Protein AF-A0A7S3V7R3-F1 (afdb_monomer_lite)

Structure (mmCIF, N/CA/C/O backbone):
data_AF-A0A7S3V7R3-F1
#
_entry.id   AF-A0A7S3V7R3-F1
#
loop_
_atom_site.group_PDB
_atom_site.id
_atom_site.type_symbol
_atom_site.label_atom_id
_atom_site.label_alt_id
_atom_site.label_comp_id
_atom_site.label_asym_id
_atom_site.label_entity_id
_atom_site.label_seq_id
_atom_site.pdbx_PDB_ins_code
_atom_site.Cartn_x
_atom_site.Cartn_y
_atom_site.Cartn_z
_atom_site.occupancy
_atom_site.B_iso_or_equiv
_atom_site.auth_seq_id
_atom_site.auth_comp_id
_atom_site.auth_asym_id
_atom_site.auth_atom_id
_atom_site.pdbx_PDB_model_num
ATOM 1 N N . MET A 1 1 ? 4.106 -0.335 36.330 1.00 42.09 1 MET A N 1
ATOM 2 C CA . MET A 1 1 ? 3.464 -0.976 35.155 1.00 42.09 1 MET A CA 1
ATOM 3 C C . MET A 1 1 ? 3.949 -0.457 33.788 1.00 42.09 1 MET A C 1
ATOM 5 O O . MET A 1 1 ? 3.744 -1.159 32.813 1.00 42.09 1 MET A O 1
ATOM 9 N N . GLY A 1 2 ? 4.659 0.681 33.674 1.00 44.41 2 GLY A N 1
ATOM 10 C CA . GLY A 1 2 ? 5.130 1.220 32.375 1.00 44.41 2 GLY A CA 1
ATOM 11 C C . GLY A 1 2 ? 6.379 0.574 31.738 1.00 44.41 2 GLY A C 1
ATOM 12 O O . GLY A 1 2 ? 6.774 0.970 30.649 1.00 44.41 2 GLY A O 1
ATOM 13 N N . SER A 1 3 ? 7.018 -0.404 32.394 1.00 43.44 3 SER A N 1
ATOM 14 C CA . SER A 1 3 ? 8.227 -1.083 31.882 1.00 43.44 3 SER A CA 1
ATOM 15 C C . SER A 1 3 ? 7.894 -2.245 30.934 1.00 43.44 3 SER A C 1
ATOM 17 O O . SER A 1 3 ? 8.571 -2.440 29.931 1.00 43.44 3 SER A O 1
ATOM 19 N N . LEU A 1 4 ? 6.812 -2.982 31.206 1.00 34.03 4 LEU A N 1
ATOM 20 C CA . LEU A 1 4 ? 6.418 -4.168 30.437 1.00 34.03 4 LEU A CA 1
ATOM 21 C C . LEU A 1 4 ? 5.767 -3.820 29.096 1.00 34.03 4 LEU A C 1
ATOM 23 O O . LEU A 1 4 ? 6.130 -4.414 28.090 1.00 34.03 4 LEU A O 1
ATOM 27 N N . SER A 1 5 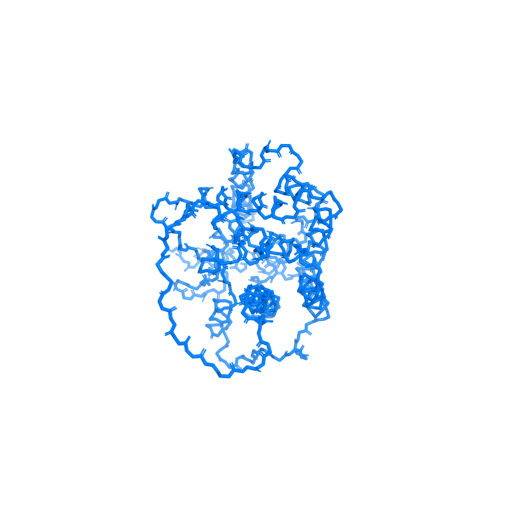? 4.879 -2.824 29.053 1.00 39.72 5 SER A N 1
ATOM 28 C CA . SER A 1 5 ? 4.272 -2.349 27.800 1.00 39.72 5 SER A CA 1
ATOM 29 C C . SER A 1 5 ? 5.299 -1.696 26.872 1.00 39.72 5 SER A C 1
ATOM 31 O O . SER A 1 5 ? 5.290 -1.946 25.670 1.00 39.72 5 SER A O 1
ATOM 33 N N . LYS A 1 6 ? 6.240 -0.925 27.437 1.00 41.88 6 LYS A N 1
ATOM 34 C CA . LYS A 1 6 ? 7.370 -0.348 26.697 1.00 41.88 6 LYS A CA 1
ATOM 35 C C . LYS A 1 6 ? 8.298 -1.437 26.153 1.00 41.88 6 LYS A C 1
ATOM 37 O O . LYS A 1 6 ? 8.698 -1.354 25.000 1.00 41.88 6 LYS A O 1
ATOM 42 N N . ARG A 1 7 ? 8.583 -2.478 26.947 1.00 38.19 7 ARG A N 1
ATOM 43 C CA . ARG A 1 7 ? 9.373 -3.637 26.506 1.00 38.19 7 ARG A CA 1
ATOM 44 C C . ARG A 1 7 ? 8.660 -4.452 25.431 1.00 38.19 7 ARG A C 1
ATOM 46 O O . ARG A 1 7 ? 9.309 -4.794 24.460 1.00 38.19 7 ARG A O 1
ATOM 53 N N . LEU A 1 8 ? 7.356 -4.716 25.547 1.00 38.66 8 LEU A N 1
ATOM 54 C CA . LEU A 1 8 ? 6.613 -5.447 24.512 1.00 38.66 8 LEU A CA 1
ATOM 55 C C . LEU A 1 8 ? 6.551 -4.667 23.194 1.00 38.66 8 LEU A C 1
ATOM 57 O O . LEU A 1 8 ? 6.896 -5.221 22.160 1.00 38.66 8 LEU A O 1
ATOM 61 N N . GLY A 1 9 ? 6.188 -3.380 23.233 1.00 42.53 9 GLY A N 1
ATOM 62 C CA . GLY A 1 9 ? 6.153 -2.541 22.030 1.00 42.53 9 GLY A CA 1
ATOM 63 C C . GLY A 1 9 ? 7.525 -2.411 21.361 1.00 42.53 9 GLY A C 1
ATOM 64 O O . GLY A 1 9 ? 7.621 -2.476 20.140 1.00 42.53 9 GLY A O 1
ATOM 65 N N . GLN A 1 10 ? 8.597 -2.309 22.156 1.00 40.66 10 GLN A N 1
ATOM 66 C CA . GLN A 1 10 ? 9.968 -2.327 21.641 1.00 40.66 10 GLN A CA 1
ATOM 67 C C . GLN A 1 10 ? 10.354 -3.692 21.067 1.00 40.66 10 GLN A C 1
ATOM 69 O O . GLN A 1 10 ? 10.938 -3.727 19.997 1.00 40.66 10 GLN A O 1
ATOM 74 N N . ILE A 1 11 ? 10.020 -4.808 21.718 1.00 43.94 11 ILE A N 1
ATOM 75 C CA . ILE A 1 11 ? 10.362 -6.155 21.234 1.00 43.94 11 ILE A CA 1
ATOM 76 C C . ILE A 1 11 ? 9.640 -6.463 19.919 1.00 43.94 11 ILE A C 1
ATOM 78 O O . ILE A 1 11 ? 10.272 -6.960 18.996 1.00 43.94 11 ILE A O 1
ATOM 82 N N . THR A 1 12 ? 8.353 -6.132 19.795 1.00 46.34 12 THR A N 1
ATOM 83 C CA . THR A 1 12 ? 7.586 -6.376 18.565 1.00 46.34 12 THR A CA 1
ATOM 84 C C . THR A 1 12 ? 8.085 -5.510 17.406 1.00 46.34 12 THR A C 1
ATOM 86 O O . THR A 1 12 ? 8.310 -6.036 16.321 1.00 46.34 12 THR A O 1
ATOM 89 N N . ALA A 1 13 ? 8.343 -4.217 17.638 1.00 45.97 13 ALA A N 1
ATOM 90 C CA . ALA A 1 13 ? 8.888 -3.321 16.614 1.00 45.97 13 ALA A CA 1
ATOM 91 C C . ALA A 1 13 ? 10.333 -3.683 16.213 1.00 45.97 13 ALA A C 1
ATOM 93 O O . ALA A 1 13 ? 10.639 -3.737 15.027 1.00 45.97 13 ALA A O 1
ATOM 94 N N . LEU A 1 14 ? 11.204 -4.012 17.176 1.00 47.41 14 LEU A N 1
ATOM 95 C CA . LEU A 1 14 ? 12.589 -4.434 16.915 1.00 47.41 14 LEU A CA 1
ATOM 96 C C . LEU A 1 14 ? 12.660 -5.817 16.245 1.00 47.41 14 LEU A C 1
ATOM 98 O O . LEU A 1 14 ? 13.525 -6.057 15.403 1.00 47.41 14 LEU A O 1
ATOM 102 N N . SER A 1 15 ? 11.751 -6.736 16.584 1.00 49.72 15 SER A N 1
ATOM 103 C CA . SER A 1 15 ? 11.663 -8.048 15.931 1.00 49.72 15 SER A CA 1
ATOM 104 C C . SER A 1 15 ? 11.199 -7.910 14.479 1.00 49.72 15 SER A C 1
ATOM 106 O O . SER A 1 15 ? 11.765 -8.551 13.601 1.00 49.72 15 SER A O 1
ATOM 108 N N . LEU A 1 16 ? 10.236 -7.024 14.212 1.00 52.22 16 LEU A N 1
ATOM 109 C CA . LEU A 1 16 ? 9.758 -6.689 12.868 1.00 52.22 16 LEU A CA 1
ATOM 110 C C . LEU A 1 16 ? 10.838 -6.060 11.998 1.00 52.22 16 LEU A C 1
ATOM 112 O O . LEU A 1 16 ? 11.055 -6.483 10.862 1.00 52.22 16 LEU A O 1
ATOM 116 N N . GLU A 1 17 ? 11.514 -5.053 12.548 1.00 58.41 17 GLU A N 1
ATOM 117 C CA . GLU A 1 17 ? 12.594 -4.350 11.870 1.00 58.41 17 GLU A CA 1
ATOM 118 C C . GLU A 1 17 ? 13.749 -5.311 11.572 1.00 58.41 17 GLU A C 1
ATOM 120 O O . GLU A 1 17 ? 14.308 -5.269 10.478 1.00 58.41 17 GLU A O 1
ATOM 125 N N . SER A 1 18 ? 14.062 -6.239 12.486 1.00 61.69 18 SER A N 1
ATOM 126 C CA . SER A 1 18 ? 15.132 -7.220 12.277 1.00 61.69 18 SER A CA 1
ATOM 127 C C . SER A 1 18 ? 14.779 -8.292 11.240 1.00 61.69 18 SER A C 1
ATOM 129 O O . SER A 1 18 ? 15.615 -8.571 10.380 1.00 61.69 18 SER A O 1
ATOM 131 N N . GLU A 1 19 ? 13.556 -8.832 11.240 1.00 66.50 19 GLU A N 1
ATOM 132 C CA . GLU A 1 19 ? 13.138 -9.851 10.269 1.00 66.50 19 GLU A CA 1
ATOM 133 C C . GLU A 1 19 ? 12.963 -9.262 8.862 1.00 66.50 19 GLU A C 1
ATOM 135 O O . GLU A 1 19 ? 13.517 -9.785 7.894 1.00 66.50 19 GLU A O 1
ATOM 140 N N . SER A 1 20 ? 12.292 -8.113 8.753 1.00 71.06 20 SER A N 1
ATOM 141 C CA . SER A 1 20 ? 12.141 -7.366 7.497 1.00 71.06 20 SER A CA 1
ATOM 142 C C . SER A 1 20 ? 13.505 -6.976 6.920 1.00 71.06 20 SER A C 1
ATOM 144 O O . SER A 1 20 ? 13.813 -7.257 5.760 1.00 71.06 20 SER A O 1
ATOM 146 N N . SER A 1 21 ? 14.391 -6.418 7.750 1.00 70.81 21 SER A N 1
ATOM 147 C CA . SER A 1 21 ? 15.756 -6.088 7.324 1.00 70.81 21 SER A CA 1
ATOM 148 C C . SER A 1 21 ? 16.544 -7.326 6.891 1.00 70.81 21 SER A C 1
ATOM 150 O O . SER A 1 21 ? 17.342 -7.257 5.955 1.00 70.81 21 SER A O 1
ATOM 152 N N . GLN A 1 22 ? 16.351 -8.468 7.554 1.00 74.81 22 GLN A N 1
ATOM 153 C CA . GLN A 1 22 ? 17.026 -9.715 7.202 1.00 74.81 22 GLN A CA 1
ATOM 154 C C . GLN A 1 22 ? 16.522 -10.283 5.871 1.00 74.81 22 GLN A C 1
ATOM 156 O O . GLN A 1 22 ? 17.333 -10.753 5.066 1.00 74.81 22 GLN A O 1
ATOM 161 N N . ILE A 1 23 ? 15.216 -10.216 5.609 1.00 78.38 23 ILE A N 1
ATOM 162 C CA . ILE A 1 23 ? 14.619 -10.595 4.324 1.00 78.38 23 ILE A CA 1
ATOM 163 C C . ILE A 1 23 ? 15.239 -9.739 3.207 1.00 78.38 23 ILE A C 1
ATOM 165 O O . ILE A 1 23 ? 15.900 -10.296 2.327 1.00 78.38 23 ILE A O 1
ATOM 169 N N . LEU A 1 24 ? 15.185 -8.405 3.310 1.00 75.38 24 LEU A N 1
ATOM 170 C CA . LEU A 1 24 ? 15.736 -7.489 2.294 1.00 75.38 24 LEU A CA 1
ATOM 171 C C . LEU A 1 24 ? 17.232 -7.708 2.029 1.00 75.38 24 LEU A C 1
ATOM 173 O O . LEU A 1 24 ? 17.670 -7.747 0.880 1.00 75.38 24 LEU A O 1
ATOM 177 N N . ARG A 1 25 ? 18.034 -7.927 3.082 1.00 74.38 25 ARG A N 1
ATOM 178 C CA . ARG A 1 25 ? 19.486 -8.167 2.958 1.00 74.38 25 ARG A CA 1
ATOM 179 C C . ARG A 1 25 ? 19.835 -9.486 2.272 1.00 74.38 25 ARG A C 1
ATOM 181 O O . ARG A 1 25 ? 20.956 -9.635 1.772 1.00 74.38 25 ARG A O 1
ATOM 188 N N . THR A 1 26 ? 18.939 -10.471 2.290 1.00 79.19 26 THR A N 1
ATOM 189 C CA . THR A 1 26 ? 19.246 -11.840 1.844 1.00 79.19 26 THR A CA 1
ATOM 190 C C . THR A 1 26 ? 18.604 -12.220 0.514 1.00 79.19 26 THR A C 1
ATOM 192 O O . THR A 1 26 ? 19.096 -13.149 -0.127 1.00 79.19 26 THR A O 1
ATOM 195 N N . ILE A 1 27 ? 17.586 -11.491 0.055 1.00 83.31 27 ILE A N 1
ATOM 196 C CA . ILE A 1 27 ? 16.937 -11.721 -1.241 1.00 83.31 27 ILE A CA 1
ATOM 197 C C . ILE A 1 27 ? 17.921 -11.441 -2.386 1.00 83.31 27 ILE A C 1
ATOM 199 O O . ILE A 1 27 ? 18.502 -10.362 -2.481 1.00 83.31 27 ILE A O 1
ATOM 203 N N . LYS A 1 28 ? 18.133 -12.438 -3.257 1.00 82.69 28 LYS A N 1
ATOM 204 C CA . LYS A 1 28 ? 19.071 -12.346 -4.391 1.00 82.69 28 LYS A CA 1
ATOM 205 C C . LYS A 1 28 ? 18.583 -11.411 -5.512 1.00 82.69 28 LYS A C 1
ATOM 207 O O . LYS A 1 28 ? 19.406 -10.613 -5.950 1.00 82.69 28 LYS A O 1
ATOM 212 N N . PRO A 1 29 ? 17.306 -11.452 -5.957 1.00 80.44 29 PRO A N 1
ATOM 213 C CA . PRO A 1 29 ? 16.807 -10.546 -7.000 1.00 80.44 29 PRO A CA 1
ATOM 214 C C . PRO A 1 29 ? 17.046 -9.055 -6.725 1.00 80.44 29 PRO A C 1
ATOM 216 O O . PRO A 1 29 ? 17.391 -8.312 -7.635 1.00 80.44 29 PRO A O 1
ATOM 219 N N . ASN A 1 30 ? 16.989 -8.639 -5.460 1.00 82.81 30 ASN A N 1
ATOM 220 C CA . ASN A 1 30 ? 17.246 -7.263 -5.030 1.00 82.81 30 ASN A CA 1
ATOM 221 C C . ASN A 1 30 ? 18.722 -6.812 -5.156 1.00 82.81 30 ASN A C 1
ATOM 223 O O . ASN A 1 30 ? 19.088 -5.672 -4.881 1.00 82.81 30 ASN A O 1
ATOM 227 N N . LYS A 1 31 ? 19.626 -7.728 -5.516 1.00 83.75 31 LYS A N 1
ATOM 228 C CA . LYS A 1 31 ? 21.067 -7.458 -5.639 1.00 83.75 31 LYS A CA 1
ATOM 229 C C . LYS A 1 31 ? 21.521 -7.308 -7.085 1.00 83.75 31 LYS A C 1
ATOM 231 O O . LYS A 1 31 ? 22.716 -7.137 -7.311 1.00 83.75 31 LYS A O 1
ATOM 236 N N . ILE A 1 32 ? 20.602 -7.389 -8.048 1.00 88.81 32 ILE A N 1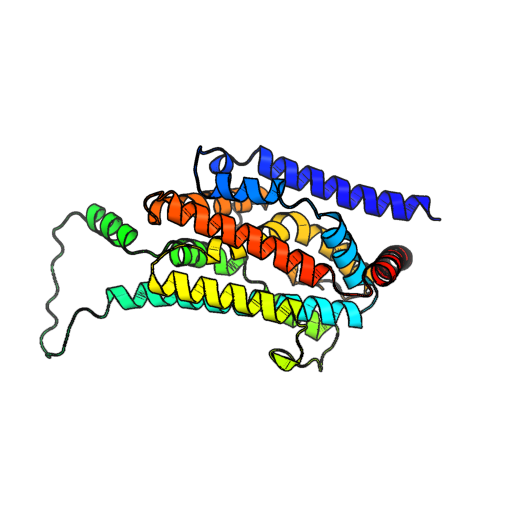
ATOM 237 C CA . ILE A 1 32 ? 20.920 -7.215 -9.465 1.00 88.81 32 ILE A CA 1
ATOM 238 C C . ILE A 1 32 ? 21.187 -5.721 -9.716 1.00 88.81 32 ILE A C 1
ATOM 240 O O . ILE A 1 32 ? 20.284 -4.912 -9.481 1.00 88.81 32 ILE A O 1
ATOM 244 N N . PRO A 1 33 ? 22.401 -5.338 -10.160 1.00 90.00 33 PRO A N 1
ATOM 245 C CA . PRO A 1 33 ? 22.746 -3.942 -10.405 1.00 90.00 33 PRO A CA 1
ATOM 246 C C . PRO A 1 33 ? 21.784 -3.273 -11.387 1.00 90.00 33 PRO A C 1
ATOM 248 O O . PRO A 1 33 ? 21.450 -3.863 -12.410 1.00 90.00 33 PRO A O 1
ATOM 251 N N . ASN A 1 34 ? 21.361 -2.049 -11.070 1.00 89.31 34 ASN A N 1
ATOM 252 C CA . ASN A 1 34 ? 20.475 -1.192 -11.866 1.00 89.31 34 ASN A CA 1
ATOM 253 C C . ASN A 1 34 ? 19.073 -1.751 -12.150 1.00 89.31 34 ASN A C 1
ATOM 255 O O . ASN A 1 34 ? 18.294 -1.084 -12.831 1.00 89.31 34 ASN A O 1
ATOM 259 N N . SER A 1 35 ? 18.729 -2.916 -11.596 1.00 95.44 35 SER A N 1
ATOM 260 C CA . SER A 1 35 ? 17.400 -3.508 -11.733 1.00 95.44 35 SER A CA 1
ATOM 261 C C . SER A 1 35 ? 16.319 -2.664 -11.055 1.00 95.44 35 SER A C 1
ATOM 263 O O . SER A 1 35 ? 16.595 -1.937 -10.094 1.00 95.44 35 SER A O 1
ATOM 265 N N . LEU A 1 36 ? 15.072 -2.792 -11.523 1.00 96.44 36 LEU A N 1
ATOM 266 C CA . LEU A 1 36 ? 13.942 -2.040 -10.973 1.00 96.44 36 LEU A CA 1
ATOM 267 C C . LEU A 1 36 ? 13.808 -2.235 -9.459 1.00 96.44 36 LEU A C 1
ATOM 269 O O . LEU A 1 36 ? 13.675 -1.261 -8.721 1.00 96.44 36 LEU A O 1
ATOM 273 N N . SER A 1 37 ? 13.893 -3.477 -8.979 1.00 94.75 37 SER A N 1
ATOM 274 C CA . SER A 1 37 ? 13.738 -3.749 -7.550 1.00 94.75 37 SER A CA 1
ATOM 275 C C . SER A 1 37 ? 14.866 -3.149 -6.706 1.00 94.75 37 SER A C 1
ATOM 277 O O . SER A 1 37 ? 14.587 -2.566 -5.662 1.00 94.75 37 SER A O 1
ATOM 279 N N . GLN A 1 38 ? 16.115 -3.174 -7.193 1.00 93.31 38 GLN A N 1
ATOM 280 C CA . GLN A 1 38 ? 17.232 -2.521 -6.507 1.00 93.31 38 GLN A CA 1
ATOM 281 C C . GLN A 1 38 ? 17.026 -1.001 -6.415 1.00 93.31 38 GLN A C 1
ATOM 283 O O . GLN A 1 38 ? 17.330 -0.399 -5.381 1.00 93.31 38 GLN A O 1
ATOM 288 N N . ARG A 1 39 ? 16.518 -0.369 -7.483 1.00 95.06 39 ARG A N 1
ATOM 289 C CA . ARG A 1 39 ? 16.218 1.071 -7.491 1.00 95.06 39 ARG A CA 1
ATOM 290 C C . ARG A 1 39 ? 15.081 1.410 -6.533 1.00 95.06 39 ARG A C 1
ATOM 292 O O . ARG A 1 39 ? 15.218 2.337 -5.740 1.00 95.06 39 ARG A O 1
ATOM 299 N N . LEU A 1 40 ? 14.002 0.632 -6.537 1.00 93.75 40 LEU A N 1
ATOM 300 C CA . LEU A 1 40 ? 12.885 0.791 -5.602 1.00 93.75 40 LEU A CA 1
ATOM 301 C C . LEU A 1 40 ? 13.332 0.656 -4.141 1.00 93.75 40 LEU A C 1
ATOM 303 O O . LEU A 1 40 ? 12.881 1.413 -3.283 1.00 93.75 40 LEU A O 1
ATOM 307 N N . ASP A 1 41 ? 14.290 -0.217 -3.851 1.00 88.56 41 ASP A N 1
ATOM 308 C CA . ASP A 1 41 ? 14.865 -0.374 -2.512 1.00 88.56 41 ASP A CA 1
ATOM 309 C C . ASP A 1 41 ? 15.580 0.888 -1.996 1.00 88.56 41 ASP A C 1
ATOM 311 O O . ASP A 1 41 ? 15.700 1.093 -0.784 1.00 88.56 41 ASP A O 1
ATOM 315 N N . THR A 1 42 ? 16.034 1.777 -2.888 1.00 86.25 42 THR A N 1
ATOM 316 C CA . THR A 1 42 ? 16.585 3.081 -2.476 1.00 86.25 42 THR A CA 1
ATOM 317 C C . THR A 1 42 ? 15.518 3.969 -1.837 1.00 86.25 42 THR A C 1
ATOM 319 O O . THR A 1 42 ? 15.794 4.629 -0.840 1.00 86.25 42 THR A O 1
ATOM 322 N N . THR A 1 43 ? 14.269 3.882 -2.302 1.00 86.19 43 THR A N 1
ATOM 323 C CA . THR A 1 43 ? 13.158 4.685 -1.770 1.00 86.19 43 THR A CA 1
ATOM 324 C C . THR A 1 43 ? 12.823 4.332 -0.322 1.00 86.19 43 THR A C 1
ATOM 326 O O . THR A 1 43 ? 12.472 5.219 0.452 1.00 86.19 43 THR A O 1
ATOM 329 N N . LEU A 1 44 ? 13.019 3.070 0.084 1.00 75.56 44 LEU A N 1
ATOM 330 C CA . LEU A 1 44 ? 12.871 2.650 1.481 1.00 75.56 44 LEU A CA 1
ATOM 331 C C . LEU A 1 44 ? 13.902 3.332 2.381 1.00 75.56 44 LEU A C 1
ATOM 333 O O . LEU A 1 44 ? 13.569 3.753 3.488 1.00 75.56 44 LEU A O 1
ATOM 337 N N . LYS A 1 45 ? 15.146 3.455 1.900 1.00 69.50 45 LYS A N 1
ATOM 338 C CA . LYS A 1 45 ? 16.226 4.126 2.635 1.00 69.50 45 LYS A CA 1
ATOM 339 C C . LYS A 1 45 ? 15.966 5.621 2.752 1.00 69.50 45 LYS A C 1
ATOM 341 O O . LYS A 1 45 ? 16.227 6.169 3.815 1.00 69.50 45 LYS A O 1
ATOM 346 N N . ASP A 1 46 ? 15.423 6.234 1.704 1.00 66.12 46 ASP A N 1
ATOM 347 C CA . ASP A 1 46 ? 15.115 7.665 1.660 1.00 66.12 46 ASP A CA 1
ATOM 348 C C . ASP A 1 46 ? 13.850 8.015 2.475 1.00 66.12 46 ASP A C 1
ATOM 350 O O . ASP A 1 46 ? 13.717 9.124 3.001 1.00 66.12 46 ASP A O 1
ATOM 354 N N . SER A 1 47 ? 12.912 7.070 2.619 1.00 60.94 47 SER A N 1
ATOM 355 C CA . SER A 1 47 ? 11.668 7.238 3.381 1.00 60.94 47 SER A CA 1
ATOM 356 C C . SER A 1 47 ? 11.909 7.167 4.903 1.00 60.94 47 SER A C 1
ATOM 358 O O . SER A 1 47 ? 11.619 6.189 5.586 1.00 60.94 47 SER A O 1
ATOM 360 N N . HIS A 1 48 ? 12.474 8.230 5.474 1.00 57.12 48 HIS A N 1
ATOM 361 C CA . HIS A 1 48 ? 12.907 8.263 6.878 1.00 57.12 48 HIS A CA 1
ATOM 362 C C . HIS A 1 48 ? 11.796 8.453 7.932 1.00 57.12 48 HIS A C 1
ATOM 364 O O . HIS A 1 48 ? 12.098 8.431 9.129 1.00 57.12 48 HIS A O 1
ATOM 370 N N . ASP A 1 49 ? 10.521 8.626 7.557 1.00 75.69 49 ASP A N 1
ATOM 371 C CA . ASP A 1 49 ? 9.459 8.930 8.532 1.00 75.69 49 ASP A CA 1
ATOM 372 C C . ASP A 1 49 ? 8.748 7.693 9.109 1.00 75.69 49 ASP A C 1
ATOM 374 O O . ASP A 1 49 ? 7.522 7.608 9.207 1.00 75.69 49 ASP A O 1
ATOM 378 N N . MET A 1 50 ? 9.543 6.721 9.562 1.00 73.38 50 MET A N 1
ATOM 379 C CA . MET A 1 50 ? 9.038 5.559 10.307 1.00 73.38 50 MET A CA 1
ATOM 380 C C . MET A 1 50 ? 8.328 5.955 11.610 1.00 73.38 50 MET A C 1
ATOM 382 O O . MET A 1 50 ? 7.538 5.183 12.155 1.00 73.38 50 MET A O 1
ATOM 386 N N . LYS A 1 51 ? 8.575 7.173 12.109 1.00 80.69 51 LYS A N 1
ATOM 387 C CA . LYS A 1 51 ? 7.893 7.711 13.287 1.00 80.69 51 LYS A CA 1
ATOM 388 C C . LYS A 1 51 ? 6.420 7.956 12.994 1.00 80.69 51 LYS A C 1
ATOM 390 O O . LYS A 1 51 ? 5.591 7.465 13.756 1.00 80.69 51 LYS A O 1
ATOM 395 N N . THR A 1 52 ? 6.091 8.652 11.907 1.00 85.19 52 THR A N 1
ATOM 396 C CA . THR A 1 52 ? 4.693 8.895 11.525 1.00 85.19 52 THR A CA 1
ATOM 397 C C . THR A 1 52 ? 3.964 7.589 11.230 1.00 85.19 52 THR A C 1
ATOM 399 O O . THR A 1 52 ? 2.851 7.403 11.712 1.00 85.19 52 THR A O 1
ATOM 402 N N . PHE A 1 53 ? 4.607 6.628 10.560 1.00 84.56 53 PHE A N 1
ATOM 403 C CA . PHE A 1 53 ? 4.017 5.301 10.347 1.00 84.56 53 PHE A CA 1
ATOM 404 C C . PHE A 1 53 ? 3.703 4.566 11.651 1.00 84.56 53 PHE A C 1
ATOM 406 O O . PHE A 1 53 ? 2.589 4.069 11.835 1.00 84.56 53 PHE A O 1
ATOM 413 N N . GLY A 1 54 ? 4.663 4.514 12.578 1.00 85.12 54 GLY A N 1
ATOM 414 C CA . GLY A 1 54 ? 4.473 3.866 13.874 1.00 85.12 54 GLY A CA 1
ATOM 415 C C . GLY A 1 54 ? 3.397 4.553 14.718 1.00 85.12 54 GLY A C 1
ATOM 416 O O . GLY A 1 54 ? 2.539 3.880 15.289 1.00 85.12 54 GLY A O 1
ATOM 417 N N . LEU A 1 55 ? 3.402 5.888 14.761 1.00 87.75 55 LEU A N 1
ATOM 418 C CA . LEU A 1 55 ? 2.395 6.674 15.473 1.00 87.75 55 LEU A CA 1
ATOM 419 C C . LEU A 1 55 ? 1.008 6.509 14.844 1.00 87.75 55 LEU A C 1
ATOM 421 O O . LEU A 1 55 ? 0.071 6.162 15.551 1.00 87.75 55 LEU A O 1
ATOM 425 N N . GLY A 1 56 ? 0.872 6.650 13.527 1.00 90.19 56 GLY A N 1
ATOM 426 C CA . GLY A 1 56 ? -0.396 6.458 12.819 1.00 90.19 56 GLY A CA 1
ATOM 427 C C . GLY A 1 56 ? -0.966 5.053 13.022 1.00 90.19 56 GLY A C 1
ATOM 428 O O . GLY 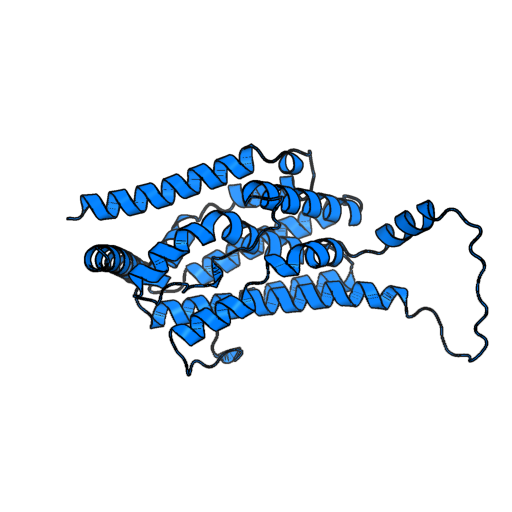A 1 56 ? -2.154 4.893 13.301 1.00 90.19 56 GLY A O 1
ATOM 429 N N . THR A 1 57 ? -0.097 4.036 13.006 1.00 90.81 57 THR A N 1
ATOM 430 C CA . THR A 1 57 ? -0.472 2.648 13.310 1.00 90.81 57 THR A CA 1
ATOM 431 C C . THR A 1 57 ? -1.014 2.520 14.733 1.00 90.81 57 THR A C 1
ATOM 433 O O . THR A 1 57 ? -2.100 1.978 14.926 1.00 90.81 57 THR A O 1
ATOM 436 N N . LEU A 1 58 ? -0.319 3.062 15.738 1.00 91.62 58 LEU A N 1
ATOM 437 C CA . LEU A 1 58 ? -0.818 3.063 17.116 1.00 91.62 58 LEU A CA 1
ATOM 438 C C . LEU A 1 58 ? -2.119 3.862 17.242 1.00 91.62 58 LEU A C 1
ATOM 440 O O . LEU A 1 58 ? -3.053 3.403 17.892 1.00 91.62 58 LEU A O 1
ATOM 444 N N . ALA A 1 59 ? -2.211 5.023 16.596 1.00 92.19 59 ALA A N 1
ATOM 445 C CA . ALA A 1 59 ? -3.398 5.865 16.603 1.00 92.19 59 ALA A CA 1
ATOM 446 C C . ALA A 1 59 ? -4.620 5.129 16.045 1.00 92.19 59 ALA A C 1
ATOM 448 O O . ALA A 1 59 ? -5.698 5.222 16.631 1.00 92.19 59 ALA A O 1
ATOM 449 N N . SER A 1 60 ? -4.452 4.325 14.990 1.00 94.44 60 SER A N 1
ATOM 450 C CA . SER A 1 60 ? -5.528 3.487 14.444 1.00 94.44 60 SER A CA 1
ATOM 451 C C . SER A 1 60 ? -6.119 2.522 15.483 1.00 94.44 60 SER A C 1
ATOM 453 O O . SER A 1 60 ? -7.303 2.212 15.434 1.00 94.44 60 SER A O 1
ATOM 455 N N . MET A 1 61 ? -5.337 2.110 16.486 1.00 95.50 61 MET A N 1
ATOM 456 C CA . MET A 1 61 ? -5.760 1.185 17.542 1.00 95.50 61 MET A CA 1
ATOM 457 C C . MET A 1 61 ? -6.354 1.889 18.772 1.00 95.50 61 MET A C 1
ATOM 459 O O . MET A 1 61 ? -6.626 1.243 19.787 1.00 95.50 61 MET A O 1
ATOM 463 N N . ALA A 1 62 ? -6.547 3.213 18.729 1.00 95.00 62 ALA A N 1
ATOM 464 C CA . ALA A 1 62 ? -7.069 3.980 19.859 1.00 95.00 62 ALA A CA 1
ATOM 465 C C . ALA A 1 62 ? -8.458 3.505 20.302 1.00 95.00 62 ALA A C 1
ATOM 467 O O . ALA A 1 62 ? -8.709 3.356 21.500 1.00 95.00 62 ALA A O 1
ATOM 468 N N . ASN A 1 63 ? -9.352 3.283 19.338 1.00 95.56 63 ASN A N 1
ATOM 469 C CA . ASN A 1 63 ? -10.710 2.779 19.519 1.00 95.56 63 ASN A CA 1
ATOM 470 C C . ASN A 1 63 ? -11.281 2.310 18.165 1.00 95.56 63 ASN A C 1
ATOM 472 O O . ASN A 1 63 ? -10.688 2.558 17.116 1.00 95.56 63 ASN A O 1
ATOM 476 N N . LYS A 1 64 ? -12.450 1.656 18.197 1.00 96.44 64 LYS A N 1
ATOM 477 C CA . LYS A 1 64 ? -13.118 1.106 17.006 1.00 96.44 64 LYS A CA 1
ATOM 478 C C . LYS A 1 64 ? -13.451 2.165 15.946 1.00 96.44 64 LYS A C 1
ATOM 480 O O . LYS A 1 64 ? -13.270 1.899 14.768 1.00 96.44 64 LYS A O 1
ATOM 485 N N . GLU A 1 65 ? -13.870 3.366 16.341 1.00 95.31 65 GLU A N 1
ATOM 486 C CA . GLU A 1 65 ? -14.207 4.448 15.401 1.00 95.31 65 GLU A CA 1
ATOM 487 C C . GLU A 1 65 ? -12.968 4.945 14.641 1.00 95.31 65 GLU A C 1
ATOM 489 O O . GLU A 1 65 ? -12.978 5.070 13.416 1.00 95.31 65 GLU A O 1
ATOM 494 N N . ARG A 1 66 ? -11.866 5.190 15.362 1.00 95.38 66 ARG A N 1
ATOM 495 C CA . ARG A 1 66 ? -10.594 5.615 14.767 1.00 95.38 66 ARG A CA 1
ATOM 496 C C . ARG A 1 66 ? -10.014 4.530 13.861 1.00 95.38 66 ARG A C 1
ATOM 498 O O . ARG A 1 66 ? -9.499 4.863 12.795 1.00 95.38 66 ARG A O 1
ATOM 505 N N . TYR A 1 67 ? -10.141 3.266 14.265 1.00 96.56 67 TYR A N 1
ATOM 506 C CA . TYR A 1 67 ? -9.785 2.121 13.434 1.00 96.56 67 TYR A CA 1
ATOM 507 C C . TYR A 1 67 ? -10.594 2.108 12.138 1.00 96.56 67 TYR A C 1
ATOM 509 O O . TYR A 1 67 ? -9.999 2.126 11.069 1.00 96.56 67 TYR A O 1
ATOM 517 N N . VAL A 1 68 ? -11.930 2.168 12.214 1.00 96.12 68 VAL A N 1
ATOM 518 C CA . VAL A 1 68 ? -12.808 2.181 11.031 1.00 96.12 68 VAL A CA 1
ATOM 519 C C . VAL A 1 68 ? -12.451 3.329 10.094 1.00 96.12 68 VAL A C 1
ATOM 521 O O . VAL A 1 68 ? -12.290 3.097 8.902 1.00 96.12 68 VAL A O 1
ATOM 524 N N . ARG A 1 69 ? -12.244 4.548 10.608 1.00 95.19 69 ARG A N 1
ATOM 525 C CA . ARG A 1 69 ? -11.840 5.697 9.783 1.00 95.19 69 ARG A CA 1
ATOM 526 C C . ARG A 1 69 ? -10.536 5.434 9.029 1.00 95.19 69 ARG A C 1
ATOM 528 O O . ARG A 1 69 ? -10.482 5.638 7.822 1.00 95.19 69 ARG A O 1
ATOM 535 N N . PHE A 1 70 ? -9.508 4.959 9.730 1.00 96.00 70 PHE A N 1
ATOM 536 C CA . PHE A 1 70 ? -8.210 4.663 9.129 1.00 96.00 70 PHE A CA 1
ATOM 537 C C . PHE A 1 70 ? -8.295 3.516 8.108 1.00 96.00 70 PHE A C 1
ATOM 539 O O . PHE A 1 70 ? -7.794 3.635 6.990 1.00 96.00 70 PHE A O 1
ATOM 546 N N . THR A 1 71 ? -8.988 2.429 8.451 1.00 96.50 71 THR A N 1
ATOM 547 C CA . THR A 1 71 ? -9.188 1.276 7.563 1.00 96.50 71 THR A CA 1
ATOM 548 C C . THR A 1 71 ? -10.018 1.654 6.337 1.00 96.50 71 THR A C 1
ATOM 550 O O . THR A 1 71 ? -9.717 1.180 5.247 1.00 96.50 71 THR A O 1
ATOM 553 N N . LYS A 1 72 ? -10.995 2.567 6.458 1.00 96.62 72 LYS A N 1
ATOM 554 C CA . LYS A 1 72 ? -11.715 3.144 5.309 1.00 96.62 72 LYS A CA 1
ATOM 555 C C . LYS A 1 72 ? -10.777 3.898 4.372 1.00 96.62 72 LYS A C 1
ATOM 557 O O . LYS A 1 72 ? -10.882 3.706 3.162 1.00 96.62 72 LYS A O 1
ATOM 562 N N . SER A 1 73 ? -9.865 4.715 4.902 1.00 97.12 73 SER A N 1
ATOM 563 C CA . SER A 1 73 ? -8.868 5.411 4.080 1.00 97.12 73 SER A CA 1
ATOM 564 C C . SER A 1 73 ? -8.005 4.420 3.298 1.00 97.12 73 SER A C 1
ATOM 566 O O . SER A 1 73 ? -7.843 4.564 2.087 1.00 97.12 73 SER A O 1
ATOM 568 N N . LEU A 1 74 ? -7.527 3.355 3.955 1.00 97.19 74 LEU A N 1
ATOM 569 C CA . LEU A 1 74 ? -6.809 2.279 3.268 1.00 97.19 74 LEU A CA 1
ATOM 570 C C . LEU A 1 74 ? -7.698 1.583 2.231 1.00 97.19 74 LEU A C 1
ATOM 572 O O . LEU A 1 74 ? -7.274 1.425 1.095 1.00 97.19 74 LEU A O 1
ATOM 576 N N . TYR A 1 75 ? -8.941 1.234 2.564 1.00 98.06 75 TYR A N 1
ATOM 577 C CA . TYR A 1 75 ? -9.881 0.630 1.617 1.00 98.06 75 TYR A CA 1
ATOM 578 C C . TYR A 1 75 ? -10.031 1.471 0.340 1.00 98.06 75 TYR A C 1
ATOM 580 O O . TYR A 1 75 ? -9.965 0.913 -0.752 1.00 98.06 75 TYR A O 1
ATOM 588 N N . GLY A 1 76 ? -10.152 2.799 0.448 1.00 98.06 76 GLY A N 1
ATOM 589 C CA . GLY A 1 76 ? -10.212 3.693 -0.716 1.00 98.06 76 GLY A CA 1
ATOM 590 C C . GLY A 1 76 ? -8.940 3.652 -1.571 1.00 98.06 76 GLY A C 1
ATOM 591 O O . GLY A 1 76 ? -9.018 3.530 -2.797 1.00 98.06 76 GLY A O 1
ATOM 592 N N . VAL A 1 77 ? -7.769 3.680 -0.925 1.00 98.38 77 VAL A N 1
ATOM 593 C CA . VAL A 1 77 ? -6.454 3.580 -1.584 1.00 98.38 77 VAL A CA 1
ATOM 594 C C . VAL A 1 77 ? -6.288 2.238 -2.302 1.00 98.38 77 VAL A C 1
ATOM 596 O O . VAL A 1 77 ? -5.989 2.227 -3.494 1.00 98.38 77 VAL A O 1
ATOM 599 N N . TYR A 1 78 ? -6.517 1.114 -1.616 1.00 98.56 78 TYR A N 1
ATOM 600 C CA . TYR A 1 78 ? -6.364 -0.221 -2.205 1.00 98.56 78 TYR A CA 1
ATOM 601 C C . TYR A 1 78 ? -7.392 -0.487 -3.293 1.00 98.56 78 TYR A C 1
ATOM 603 O O . TYR A 1 78 ? -7.007 -0.976 -4.343 1.00 98.56 78 TYR A O 1
ATOM 611 N N . SER A 1 79 ? -8.662 -0.125 -3.094 1.00 98.44 79 SER A N 1
ATOM 612 C CA . SER A 1 79 ? -9.686 -0.318 -4.130 1.00 98.44 79 SER A CA 1
ATOM 613 C C . SER A 1 79 ? -9.334 0.466 -5.392 1.00 98.44 79 SER A C 1
ATOM 615 O O . SER A 1 79 ? -9.374 -0.078 -6.487 1.00 98.44 79 SER A O 1
ATOM 617 N N . THR A 1 80 ? -8.883 1.718 -5.242 1.00 98.69 80 THR A N 1
ATOM 618 C CA . THR A 1 80 ? -8.449 2.532 -6.387 1.00 98.69 80 THR A CA 1
ATOM 619 C C . THR A 1 80 ? -7.222 1.937 -7.077 1.00 98.69 80 THR A C 1
ATOM 621 O O . THR A 1 80 ? -7.164 1.898 -8.303 1.00 98.69 80 THR A O 1
ATOM 624 N N . MET A 1 81 ? -6.238 1.466 -6.307 1.00 98.69 81 MET A N 1
ATOM 625 C CA . MET A 1 81 ? -5.031 0.840 -6.848 1.00 98.69 81 MET A CA 1
ATOM 626 C C . MET A 1 81 ? -5.347 -0.459 -7.583 1.00 98.69 81 MET A C 1
ATOM 628 O O . MET A 1 81 ? -4.898 -0.643 -8.708 1.00 98.69 81 MET A O 1
ATOM 632 N N . GLU A 1 82 ? -6.144 -1.333 -6.980 1.00 98.62 82 GLU A N 1
ATOM 633 C CA . GLU A 1 82 ? -6.537 -2.620 -7.548 1.00 98.62 82 GLU A CA 1
ATOM 634 C C . GLU A 1 82 ? -7.393 -2.445 -8.807 1.00 98.62 82 GLU A C 1
ATOM 636 O O . GLU A 1 82 ? -7.147 -3.131 -9.797 1.00 98.62 82 GLU A O 1
ATOM 641 N N . ASP A 1 83 ? -8.306 -1.468 -8.828 1.00 98.38 83 ASP A N 1
ATOM 642 C CA . ASP A 1 83 ? -9.078 -1.109 -10.022 1.00 98.38 83 ASP A CA 1
ATOM 643 C C . ASP A 1 83 ? -8.176 -0.638 -11.171 1.00 98.38 83 ASP A C 1
ATOM 645 O O . ASP A 1 83 ? -8.365 -1.027 -12.328 1.00 98.38 83 ASP A O 1
ATOM 649 N N . GLU A 1 84 ? -7.192 0.217 -10.883 1.00 98.31 84 GLU A N 1
ATOM 650 C CA . GLU A 1 84 ? -6.272 0.729 -11.899 1.00 98.31 84 GLU A CA 1
ATOM 651 C C . GLU A 1 84 ? -5.302 -0.355 -12.393 1.00 98.31 84 GLU A C 1
ATOM 653 O O . GLU A 1 84 ? -5.076 -0.454 -13.603 1.00 98.31 84 GLU A O 1
ATOM 658 N N . LEU A 1 85 ? -4.812 -1.221 -11.500 1.00 97.81 85 LEU A N 1
ATOM 659 C CA . LEU A 1 85 ? -4.024 -2.406 -11.848 1.00 97.81 85 LEU A CA 1
ATOM 660 C C . LEU A 1 85 ? -4.829 -3.367 -12.741 1.00 97.81 85 LEU A C 1
ATOM 662 O O . LEU A 1 85 ? -4.324 -3.816 -13.772 1.00 97.81 85 LEU A O 1
ATOM 666 N N . ASP A 1 86 ? -6.104 -3.610 -12.423 1.00 97.06 86 ASP A N 1
ATOM 667 C CA . ASP A 1 86 ? -7.004 -4.443 -13.229 1.00 97.06 86 ASP A CA 1
ATOM 668 C C . ASP A 1 86 ? -7.288 -3.850 -14.605 1.00 97.06 86 ASP A C 1
ATOM 670 O O . ASP A 1 86 ? -7.350 -4.573 -15.604 1.00 97.06 86 ASP A O 1
ATOM 674 N N . ARG A 1 87 ? -7.460 -2.529 -14.688 1.00 95.31 87 ARG A N 1
ATOM 675 C CA . ARG A 1 87 ? -7.629 -1.829 -15.968 1.00 95.31 87 ARG A CA 1
ATOM 676 C C . ARG A 1 87 ? -6.379 -1.955 -16.829 1.00 95.31 87 ARG A C 1
ATOM 678 O O . ARG A 1 87 ? -6.507 -2.245 -18.015 1.00 95.31 87 ARG A O 1
ATOM 685 N N . CYS A 1 88 ? -5.191 -1.778 -16.251 1.00 92.38 88 CYS A N 1
ATOM 686 C CA . CYS A 1 88 ? -3.930 -1.967 -16.968 1.00 92.38 88 CYS A CA 1
ATOM 687 C C . CYS A 1 88 ? -3.763 -3.416 -17.446 1.00 92.38 88 CYS A C 1
ATOM 689 O O . CYS A 1 88 ? -3.441 -3.631 -18.613 1.00 92.38 88 CYS A O 1
ATOM 691 N N . ALA A 1 89 ? -4.078 -4.399 -16.597 1.00 89.88 89 ALA A N 1
ATOM 692 C CA . ALA A 1 89 ? -4.022 -5.812 -16.961 1.00 89.88 89 ALA A CA 1
ATOM 693 C C . ALA A 1 89 ? -4.980 -6.170 -18.111 1.00 89.88 89 ALA A C 1
ATOM 695 O O . ALA A 1 89 ? -4.598 -6.903 -19.021 1.00 89.88 89 ALA A O 1
ATOM 696 N N . LYS A 1 90 ? -6.204 -5.620 -18.118 1.00 85.81 90 LYS A N 1
ATOM 697 C CA . LYS A 1 90 ? -7.214 -5.867 -19.166 1.00 85.81 90 LYS A CA 1
ATOM 698 C C . LYS A 1 90 ? -6.893 -5.188 -20.498 1.00 85.81 90 LYS A C 1
ATOM 700 O O . LYS A 1 90 ? -7.150 -5.780 -21.544 1.00 85.81 90 LYS A O 1
ATOM 705 N N . THR A 1 91 ? -6.354 -3.967 -20.489 1.00 73.56 91 THR A N 1
ATOM 706 C CA . THR A 1 91 ? -6.021 -3.240 -21.730 1.00 73.56 91 THR A CA 1
ATOM 707 C C . THR A 1 91 ? -4.991 -3.997 -22.568 1.00 73.56 91 THR A C 1
ATOM 709 O O . THR A 1 91 ? -5.143 -4.064 -23.787 1.00 73.56 91 THR A O 1
ATOM 712 N N . SER A 1 92 ? -4.017 -4.657 -21.932 1.00 59.16 92 SER A N 1
ATOM 713 C CA . SER A 1 92 ? -3.017 -5.477 -22.631 1.00 59.16 92 SER A CA 1
ATOM 714 C C . SER A 1 92 ? -3.601 -6.671 -23.396 1.00 59.16 92 SER A C 1
ATOM 716 O O . SER A 1 92 ? -2.974 -7.141 -24.337 1.00 59.16 92 SER A O 1
ATOM 718 N N . PHE A 1 93 ? -4.801 -7.147 -23.043 1.00 52.72 93 PHE A N 1
ATOM 719 C CA . PHE A 1 93 ? -5.480 -8.225 -23.774 1.00 52.72 93 PHE A CA 1
ATOM 720 C C . PHE A 1 93 ? -6.306 -7.741 -24.976 1.00 52.72 93 PHE A C 1
ATOM 722 O O . PHE A 1 93 ? -6.658 -8.558 -25.818 1.00 52.72 93 PHE A O 1
ATOM 729 N N . LYS A 1 94 ? -6.650 -6.446 -25.068 1.00 52.78 94 LYS A N 1
ATOM 730 C CA . LYS A 1 94 ? -7.456 -5.901 -26.181 1.00 52.78 94 LYS A CA 1
ATOM 731 C C . LYS A 1 94 ? -6.616 -5.374 -27.341 1.00 52.78 94 LYS A C 1
ATOM 733 O O . LYS A 1 94 ? -7.034 -5.482 -28.489 1.00 52.78 94 LYS A O 1
ATOM 738 N N . SER A 1 95 ? -5.425 -4.838 -27.070 1.00 48.88 95 SER A N 1
ATOM 739 C CA . SER A 1 95 ? -4.517 -4.368 -28.128 1.00 48.88 95 SER A CA 1
ATOM 740 C C . SER A 1 95 ? -4.006 -5.494 -29.034 1.00 48.88 95 SER A C 1
ATOM 742 O O . SER A 1 95 ? -3.540 -5.218 -30.132 1.00 48.88 95 SER A O 1
ATOM 744 N N . THR A 1 96 ? -4.118 -6.754 -28.604 1.00 45.69 96 THR A N 1
ATOM 745 C CA . THR A 1 96 ? -3.776 -7.945 -29.395 1.00 45.69 96 THR A CA 1
ATOM 746 C C . THR A 1 96 ? -4.933 -8.469 -30.254 1.00 45.69 96 THR A C 1
ATOM 748 O O . THR A 1 96 ? -4.687 -9.289 -31.135 1.00 45.69 96 THR A O 1
ATOM 751 N N . SER A 1 97 ? -6.177 -8.010 -30.042 1.00 41.19 97 SER A N 1
ATOM 752 C CA . SER A 1 97 ? -7.366 -8.508 -30.758 1.00 41.19 97 SER A CA 1
ATOM 753 C C . SER A 1 97 ? -7.978 -7.534 -31.774 1.00 41.19 97 SER A C 1
ATOM 755 O O . SER A 1 97 ? -8.675 -7.988 -32.675 1.00 41.19 97 SER A O 1
ATOM 757 N N . ASP A 1 98 ? -7.727 -6.224 -31.676 1.00 37.97 98 ASP A N 1
ATOM 758 C CA . ASP A 1 98 ? -8.349 -5.204 -32.549 1.00 37.97 98 ASP A CA 1
ATOM 759 C C . ASP A 1 98 ? -7.489 -4.845 -33.776 1.00 37.97 98 ASP A C 1
ATOM 761 O O . ASP A 1 98 ? -7.195 -3.686 -34.067 1.00 37.97 98 ASP A O 1
ATOM 765 N N . GLY A 1 99 ? -7.098 -5.878 -34.522 1.00 40.50 99 GLY A N 1
ATOM 766 C CA . GLY A 1 99 ? -6.388 -5.779 -35.796 1.00 40.50 99 GLY A CA 1
ATOM 767 C C . GLY A 1 99 ? -7.156 -6.390 -36.970 1.00 40.50 99 GLY A C 1
ATOM 768 O O . GLY A 1 99 ? -6.549 -7.098 -37.764 1.00 40.50 99 GLY A O 1
ATOM 769 N N . SER A 1 100 ? -8.468 -6.168 -37.094 1.00 36.59 100 SER A N 1
ATOM 770 C CA . SER A 1 100 ? -9.193 -6.438 -38.349 1.00 36.59 100 SER A CA 1
ATOM 771 C C . SER A 1 100 ? -10.490 -5.631 -38.440 1.00 36.59 100 SER A C 1
ATOM 773 O O . SER A 1 100 ? -11.469 -5.931 -37.755 1.00 36.59 100 SER A O 1
ATOM 775 N N . ASP A 1 101 ? -10.482 -4.620 -39.311 1.00 39.44 101 ASP A N 1
ATOM 776 C CA . ASP A 1 101 ? -11.684 -3.990 -39.860 1.00 39.44 101 ASP A CA 1
ATOM 777 C C . ASP A 1 101 ? -12.468 -5.007 -40.713 1.00 39.44 101 ASP A C 1
ATOM 779 O O . ASP A 1 101 ? -11.907 -5.961 -41.260 1.00 39.44 101 ASP A O 1
ATOM 783 N N . GLY A 1 102 ? -13.784 -4.831 -40.761 1.00 38.34 102 GLY A N 1
ATOM 784 C CA . GLY A 1 102 ? -14.755 -5.849 -41.126 1.00 38.34 102 GLY A CA 1
ATOM 785 C C . GLY A 1 102 ? -14.604 -6.429 -42.532 1.00 38.34 102 GLY A C 1
ATOM 786 O O . GLY A 1 102 ? -14.630 -5.733 -43.540 1.00 38.34 102 GLY A O 1
ATOM 787 N N . SER A 1 103 ? -14.595 -7.755 -42.600 1.00 29.45 103 SER A N 1
ATOM 788 C CA . SER A 1 103 ? -15.296 -8.522 -43.632 1.00 29.45 103 SER A CA 1
ATOM 789 C C . SER A 1 103 ? -15.469 -9.960 -43.144 1.00 29.45 103 SER A C 1
ATOM 791 O O . SER A 1 103 ? -14.557 -10.573 -42.596 1.00 29.45 103 SER A O 1
ATOM 793 N N . GLN A 1 104 ? -16.689 -10.474 -43.273 1.00 38.41 104 GLN A N 1
ATOM 794 C CA . GLN A 1 104 ? -16.982 -11.890 -43.085 1.00 38.41 104 GLN A CA 1
ATOM 795 C C . GLN A 1 104 ? -16.195 -12.697 -44.125 1.00 38.41 104 GLN A C 1
ATOM 797 O O . GLN A 1 104 ? -16.373 -12.424 -45.305 1.00 38.41 104 GLN A O 1
ATOM 802 N N . GLU A 1 105 ? -15.392 -13.685 -43.711 1.00 32.56 105 GLU A N 1
ATOM 803 C CA . GLU A 1 105 ? -15.367 -15.033 -44.307 1.00 32.56 105 GLU A CA 1
ATOM 804 C C . GLU A 1 105 ? -14.338 -15.988 -43.665 1.00 32.56 105 GLU A C 1
ATOM 806 O O . GLU A 1 105 ? -13.203 -15.634 -43.375 1.00 32.56 105 GLU A O 1
ATOM 811 N N . ASN A 1 106 ? -14.787 -17.242 -43.548 1.00 29.44 106 ASN A N 1
ATOM 812 C CA . ASN A 1 106 ? -14.050 -18.508 -43.527 1.00 29.44 106 ASN A CA 1
ATOM 813 C C . ASN A 1 106 ? -13.046 -18.825 -42.403 1.00 29.44 106 ASN A C 1
ATOM 815 O O . ASN A 1 106 ? -11.870 -18.476 -42.414 1.00 29.44 106 ASN A O 1
ATOM 819 N N . VAL A 1 107 ? -13.521 -19.708 -41.517 1.00 39.28 107 VAL A N 1
ATOM 820 C CA . VAL A 1 107 ? -12.717 -20.626 -40.708 1.00 39.28 107 VAL A CA 1
ATOM 821 C C . VAL A 1 107 ? -11.880 -21.503 -41.642 1.00 39.28 107 VAL A C 1
ATOM 823 O O . VAL A 1 107 ? -12.409 -22.426 -42.255 1.00 39.28 107 VAL A O 1
ATOM 826 N N . ASN A 1 108 ? -10.572 -21.256 -41.708 1.00 29.69 108 ASN A N 1
ATOM 827 C CA . ASN A 1 108 ? -9.614 -22.255 -42.161 1.00 29.69 108 ASN A CA 1
ATOM 828 C C . ASN A 1 108 ? -8.596 -22.534 -41.057 1.00 29.69 108 ASN A C 1
ATOM 830 O O . ASN A 1 108 ? -7.919 -21.652 -40.536 1.00 29.69 108 ASN A O 1
ATOM 834 N N . ARG A 1 109 ? -8.550 -23.814 -40.699 1.00 35.38 109 ARG A N 1
ATOM 835 C CA . ARG A 1 109 ? -7.617 -24.452 -39.779 1.00 35.38 109 ARG A CA 1
ATOM 836 C C . ARG A 1 109 ? -6.200 -24.260 -40.327 1.00 35.38 109 ARG A C 1
ATOM 838 O O . ARG A 1 109 ? -5.864 -24.858 -41.342 1.00 35.38 109 ARG A O 1
ATOM 845 N N . ILE A 1 110 ? -5.396 -23.422 -39.679 1.00 31.58 110 ILE A N 1
ATOM 846 C CA . ILE A 1 110 ? -3.972 -23.293 -40.001 1.00 31.58 110 ILE A CA 1
ATOM 847 C C . ILE A 1 110 ? -3.256 -24.491 -39.369 1.00 31.58 110 ILE A C 1
ATOM 849 O O . ILE A 1 110 ? -3.244 -24.643 -38.148 1.00 31.58 110 ILE A O 1
ATOM 853 N N . GLU A 1 111 ? -2.707 -25.365 -40.210 1.00 32.91 111 GLU A N 1
ATOM 854 C CA . GLU A 1 111 ? -1.688 -26.334 -39.809 1.00 32.91 111 GLU A CA 1
ATOM 855 C C . GLU A 1 111 ? -0.443 -25.554 -39.369 1.00 32.91 111 GLU A C 1
ATOM 857 O O . GLU A 1 111 ? 0.145 -24.811 -40.154 1.00 32.91 111 GLU A O 1
ATOM 862 N N . ILE A 1 112 ? -0.080 -25.665 -38.089 1.00 39.69 112 ILE A N 1
ATOM 863 C CA . ILE A 1 112 ? 1.114 -25.022 -37.539 1.00 39.69 112 ILE A CA 1
ATOM 864 C C . ILE A 1 112 ? 2.284 -25.979 -37.739 1.00 39.69 112 ILE A C 1
ATOM 866 O O . ILE A 1 112 ? 2.486 -26.893 -36.942 1.00 39.69 112 ILE A O 1
ATOM 870 N N . ASP A 1 113 ? 3.044 -25.742 -38.802 1.00 39.12 113 ASP A N 1
ATOM 871 C CA . ASP A 1 113 ? 4.407 -26.242 -38.962 1.00 39.12 113 ASP A CA 1
ATOM 872 C C . ASP A 1 113 ? 5.345 -25.030 -38.824 1.00 39.12 113 ASP A C 1
ATOM 874 O O . ASP A 1 113 ? 5.642 -24.316 -39.782 1.00 39.12 113 ASP A O 1
ATOM 878 N N . GLY A 1 114 ? 5.687 -24.687 -37.579 1.00 42.72 114 GLY A N 1
ATOM 879 C CA . GLY A 1 114 ? 6.473 -23.498 -37.249 1.00 42.72 114 GLY A CA 1
ATOM 880 C C . GLY A 1 114 ? 6.879 -23.465 -35.777 1.00 42.72 114 GLY A C 1
ATOM 881 O O . GLY A 1 114 ? 6.071 -23.742 -34.893 1.00 42.72 114 GLY A O 1
ATOM 882 N N . ASP A 1 115 ? 8.151 -23.153 -35.530 1.00 43.62 115 ASP A N 1
ATOM 883 C CA . ASP A 1 115 ? 8.812 -23.161 -34.223 1.00 43.62 115 ASP A CA 1
ATOM 884 C C . ASP A 1 115 ? 8.091 -22.269 -33.190 1.00 43.62 115 ASP A C 1
ATOM 886 O O . ASP A 1 115 ? 8.128 -21.037 -33.245 1.00 43.62 115 ASP A O 1
ATOM 890 N N . VAL A 1 116 ? 7.421 -22.919 -32.233 1.00 47.47 116 VAL A N 1
ATOM 891 C CA . VAL A 1 116 ? 6.575 -22.313 -31.188 1.00 47.47 116 VAL A CA 1
ATOM 892 C C . VAL A 1 116 ? 7.387 -21.442 -30.212 1.00 47.47 116 VAL A C 1
ATOM 894 O O . VAL A 1 116 ? 6.817 -20.628 -29.484 1.00 47.47 116 VAL A O 1
ATOM 897 N N . SER A 1 117 ? 8.719 -21.565 -30.206 1.00 45.59 117 SER A N 1
ATOM 898 C CA . SER A 1 117 ? 9.602 -20.790 -29.324 1.00 45.59 117 SER A CA 1
ATOM 899 C C . SER A 1 117 ? 9.568 -19.283 -29.623 1.00 45.59 117 SER A C 1
ATOM 901 O O . SER A 1 117 ? 9.412 -18.480 -28.698 1.00 45.59 117 SER A O 1
ATOM 903 N N . ASN A 1 118 ? 9.576 -18.903 -30.906 1.00 43.78 118 ASN A N 1
ATOM 904 C CA . ASN A 1 118 ? 9.552 -17.504 -31.354 1.00 43.78 118 ASN A CA 1
ATOM 905 C C . ASN A 1 118 ? 8.206 -16.808 -31.104 1.00 43.78 118 ASN A C 1
ATOM 907 O O . ASN A 1 118 ? 8.161 -15.592 -30.924 1.00 43.78 118 ASN A O 1
ATOM 911 N N . LEU A 1 119 ? 7.107 -17.569 -31.047 1.00 41.38 119 LEU A N 1
ATOM 912 C CA . LEU A 1 119 ? 5.788 -17.024 -30.719 1.00 41.38 119 LEU A CA 1
ATOM 913 C C . LEU A 1 119 ? 5.729 -16.567 -29.251 1.00 41.38 119 LEU A C 1
ATOM 915 O O . LEU A 1 119 ? 5.084 -15.571 -28.940 1.00 41.38 119 LEU A O 1
ATOM 919 N N . SER A 1 120 ? 6.431 -17.268 -28.351 1.00 50.84 120 SER A N 1
ATOM 920 C CA . SER A 1 120 ? 6.484 -16.911 -26.928 1.00 50.84 120 SER A CA 1
ATOM 921 C C . SER A 1 120 ? 7.324 -15.658 -26.661 1.00 50.84 120 SER A C 1
ATOM 923 O O . SER A 1 120 ? 6.974 -14.878 -25.781 1.00 50.84 120 SER A O 1
ATOM 925 N N . GLU A 1 121 ? 8.395 -15.442 -27.432 1.00 46.47 121 GLU A N 1
ATOM 926 C CA . GLU A 1 121 ? 9.249 -14.251 -27.343 1.00 46.47 121 GLU A CA 1
ATOM 927 C C . GLU A 1 121 ? 8.490 -13.008 -27.845 1.00 46.47 121 GLU A C 1
ATOM 929 O O . GLU A 1 121 ? 8.406 -12.006 -27.142 1.00 46.47 121 GLU A O 1
ATOM 934 N N . ALA A 1 122 ? 7.813 -13.111 -28.996 1.00 41.66 122 ALA A N 1
ATOM 935 C CA . ALA A 1 122 ? 7.021 -12.017 -29.567 1.00 41.66 122 ALA A CA 1
ATOM 936 C C . ALA A 1 122 ? 5.780 -11.641 -28.728 1.00 41.66 122 ALA A C 1
ATOM 938 O O . ALA A 1 122 ? 5.341 -10.492 -28.745 1.00 41.66 122 ALA A O 1
ATOM 939 N N . LEU A 1 123 ? 5.210 -12.592 -27.975 1.00 47.44 123 LEU A N 1
ATOM 940 C CA . LEU A 1 123 ? 4.117 -12.326 -27.030 1.00 47.44 123 LEU A CA 1
ATOM 941 C C . LEU A 1 123 ? 4.600 -11.637 -25.741 1.00 47.44 123 LEU A C 1
ATOM 943 O O . LEU A 1 123 ? 3.821 -10.904 -25.130 1.00 47.44 123 LEU A O 1
ATOM 947 N N . LYS A 1 124 ? 5.865 -11.831 -25.332 1.00 48.50 124 LYS A N 1
ATOM 948 C CA . LYS A 1 124 ? 6.471 -11.092 -24.207 1.00 48.50 124 LYS A CA 1
ATOM 949 C C . LYS A 1 124 ? 6.693 -9.622 -24.563 1.00 48.50 124 LYS A C 1
ATOM 951 O O . LYS A 1 124 ? 6.391 -8.767 -23.738 1.00 48.50 124 LYS A O 1
ATOM 956 N N . ASP A 1 125 ? 7.100 -9.329 -25.800 1.00 48.84 125 ASP A N 1
ATOM 957 C CA . ASP A 1 125 ? 7.339 -7.960 -26.295 1.00 48.84 125 ASP A CA 1
ATOM 958 C C . ASP A 1 125 ? 6.086 -7.059 -26.302 1.00 48.84 125 ASP A C 1
ATOM 960 O O . ASP A 1 125 ? 6.192 -5.841 -26.447 1.00 48.84 125 ASP A O 1
ATOM 964 N N . GLN A 1 126 ? 4.888 -7.627 -26.124 1.00 58.16 126 GLN A N 1
ATOM 965 C CA . GLN A 1 126 ? 3.622 -6.882 -26.073 1.00 58.16 126 GLN A CA 1
ATOM 966 C C . GLN A 1 126 ? 2.971 -6.851 -24.683 1.00 58.16 126 GLN A C 1
ATOM 968 O O . GLN A 1 126 ? 1.891 -6.275 -24.516 1.00 58.16 126 GLN A O 1
ATOM 973 N N . GLN A 1 127 ? 3.592 -7.460 -23.670 1.00 74.25 127 GLN A N 1
ATOM 974 C CA . GLN A 1 127 ? 3.008 -7.529 -22.337 1.00 74.25 127 GLN A CA 1
ATOM 975 C C . GLN A 1 127 ? 3.350 -6.273 -21.524 1.00 74.25 127 GLN A C 1
ATOM 977 O O . GLN A 1 127 ? 4.514 -5.959 -21.301 1.00 74.25 127 GLN A O 1
ATOM 982 N N . SER A 1 128 ? 2.328 -5.556 -21.039 1.00 89.31 128 SER A N 1
ATOM 983 C CA . SER A 1 128 ? 2.539 -4.420 -20.128 1.00 89.31 128 SER A CA 1
ATOM 984 C C . SER A 1 128 ? 3.286 -4.880 -18.868 1.00 89.31 128 SER A C 1
ATOM 986 O O . SER A 1 128 ? 2.900 -5.905 -18.295 1.00 89.31 128 SER A O 1
ATOM 988 N N . PRO A 1 129 ? 4.274 -4.113 -18.367 1.00 94.62 129 PRO A N 1
ATOM 989 C CA . PRO A 1 129 ? 4.964 -4.429 -17.114 1.00 94.62 129 PRO A CA 1
ATOM 990 C C . PRO A 1 129 ? 3.990 -4.528 -15.929 1.00 94.62 129 PRO A C 1
ATOM 992 O O . PRO A 1 129 ? 4.102 -5.421 -15.092 1.00 94.62 129 PRO A O 1
ATOM 995 N N . VAL A 1 130 ? 2.964 -3.669 -15.898 1.00 96.69 130 VAL A N 1
ATOM 996 C CA . VAL A 1 130 ? 1.904 -3.718 -14.881 1.00 96.69 130 VAL A CA 1
ATOM 997 C C . VAL A 1 130 ? 1.083 -5.000 -15.005 1.00 96.69 130 VAL A C 1
ATOM 999 O O . VAL A 1 130 ? 0.833 -5.666 -14.002 1.00 96.69 130 VAL A O 1
ATOM 1002 N N . ALA A 1 131 ? 0.684 -5.370 -16.226 1.00 94.75 131 ALA A N 1
ATOM 1003 C CA . ALA A 1 131 ? -0.081 -6.591 -16.469 1.00 94.75 131 ALA A CA 1
ATOM 1004 C C . ALA A 1 131 ? 0.721 -7.848 -16.102 1.00 94.75 131 ALA A C 1
ATOM 1006 O O . ALA A 1 131 ? 0.175 -8.756 -15.477 1.00 94.75 131 ALA A O 1
ATOM 1007 N N . TYR A 1 132 ? 2.011 -7.889 -16.458 1.00 95.19 132 TYR A N 1
ATOM 1008 C CA . TYR A 1 132 ? 2.916 -8.984 -16.111 1.00 95.19 132 TYR A CA 1
ATOM 1009 C C . TYR A 1 132 ? 2.948 -9.206 -14.597 1.00 95.19 132 TYR A C 1
ATOM 1011 O O . TYR A 1 132 ? 2.680 -10.314 -14.133 1.00 95.19 132 TYR A O 1
ATOM 1019 N N . PHE A 1 133 ? 3.210 -8.147 -13.826 1.00 97.12 133 PHE A N 1
ATOM 1020 C CA . PHE A 1 133 ? 3.266 -8.229 -12.370 1.00 97.12 133 PHE A CA 1
ATOM 1021 C C . PHE A 1 133 ? 1.903 -8.600 -11.772 1.00 97.12 133 PHE A C 1
ATOM 1023 O O . PHE A 1 133 ? 1.778 -9.541 -10.986 1.00 97.12 133 PHE A O 1
ATOM 1030 N N . TRP A 1 134 ? 0.847 -7.881 -12.155 1.00 97.19 134 TRP A N 1
ATOM 1031 C CA . TRP A 1 134 ? -0.444 -8.001 -11.487 1.00 97.19 134 TRP A CA 1
ATOM 1032 C C . TRP A 1 134 ? -1.136 -9.343 -11.738 1.00 97.19 134 TRP A C 1
ATOM 1034 O O . TRP A 1 134 ? -1.697 -9.931 -10.810 1.00 97.19 134 TRP A O 1
ATOM 1044 N N . ASN A 1 135 ? -1.020 -9.901 -12.947 1.00 95.38 135 ASN A N 1
ATOM 1045 C CA . ASN A 1 135 ? -1.583 -11.217 -13.262 1.00 95.38 135 ASN A CA 1
ATOM 1046 C C . ASN A 1 135 ? -0.959 -12.350 -12.430 1.00 95.38 135 ASN A C 1
ATOM 1048 O O . ASN A 1 135 ? -1.610 -13.368 -12.215 1.00 95.38 135 ASN A O 1
ATOM 1052 N N . ARG A 1 136 ? 0.281 -12.185 -11.951 1.00 95.19 136 ARG A N 1
ATOM 1053 C CA . ARG A 1 136 ? 0.995 -13.200 -11.156 1.00 95.19 136 ARG A CA 1
ATOM 1054 C C . ARG A 1 136 ? 0.731 -13.092 -9.658 1.00 95.19 136 ARG A C 1
ATOM 1056 O O . ARG A 1 136 ? 0.886 -14.079 -8.946 1.00 95.19 136 ARG A O 1
ATOM 1063 N N . HIS A 1 137 ? 0.366 -11.906 -9.175 1.00 96.56 137 HIS A N 1
ATOM 1064 C CA . HIS A 1 137 ? 0.334 -11.624 -7.738 1.00 96.56 137 HIS A CA 1
ATOM 1065 C C . HIS A 1 137 ? -1.036 -11.214 -7.193 1.00 96.56 137 HIS A C 1
ATOM 1067 O O . HIS A 1 137 ? -1.223 -11.244 -5.976 1.00 96.56 137 HIS A O 1
ATOM 1073 N N . SER A 1 138 ? -1.991 -10.836 -8.049 1.00 96.50 138 SER A N 1
ATOM 1074 C CA . SER A 1 138 ? -3.280 -10.273 -7.618 1.00 96.50 138 SER A CA 1
ATOM 1075 C C . SER A 1 138 ? -4.070 -11.184 -6.672 1.00 96.50 138 SER A C 1
ATOM 1077 O O . SER A 1 138 ? -4.630 -10.685 -5.700 1.00 96.50 138 SER A O 1
ATOM 1079 N N . GLU A 1 139 ? -4.062 -12.503 -6.883 1.00 95.25 139 GLU A N 1
ATOM 1080 C CA . GLU A 1 139 ? -4.756 -13.471 -6.016 1.00 95.25 139 GLU A CA 1
ATOM 1081 C C . GLU A 1 139 ? -4.298 -13.390 -4.550 1.00 95.25 139 GLU A C 1
ATOM 1083 O O . GLU A 1 139 ? -5.109 -13.464 -3.630 1.00 95.25 139 GLU A O 1
ATOM 1088 N N . ILE A 1 140 ? -3.000 -13.180 -4.323 1.00 95.31 140 ILE A N 1
ATOM 1089 C CA . ILE A 1 140 ? -2.413 -13.147 -2.978 1.00 95.31 140 ILE A CA 1
ATOM 1090 C C . ILE A 1 140 ? -2.407 -11.724 -2.418 1.00 95.31 140 ILE A C 1
ATOM 1092 O O . ILE A 1 140 ? -2.604 -11.530 -1.218 1.00 95.31 140 ILE A O 1
ATOM 1096 N N . LEU A 1 141 ? -2.146 -10.717 -3.257 1.00 96.81 141 LEU A N 1
ATOM 1097 C CA . LEU A 1 141 ? -1.883 -9.358 -2.789 1.00 96.81 141 LEU A CA 1
ATOM 1098 C C . LEU A 1 141 ? -3.141 -8.556 -2.469 1.00 96.81 141 LEU A C 1
ATOM 1100 O O . LEU A 1 141 ? -3.091 -7.757 -1.538 1.00 96.81 141 LEU A O 1
ATOM 1104 N N . ARG A 1 142 ? -4.263 -8.755 -3.171 1.00 97.62 142 ARG A N 1
ATOM 1105 C CA . ARG A 1 142 ? -5.474 -7.925 -3.003 1.00 97.62 142 ARG A CA 1
ATOM 1106 C C . ARG A 1 142 ? -5.900 -7.775 -1.552 1.00 97.62 142 ARG A C 1
ATOM 1108 O O . ARG A 1 142 ? -6.077 -8.777 -0.867 1.00 97.62 142 ARG A O 1
ATOM 1115 N N . ARG A 1 143 ? -6.074 -6.537 -1.090 1.00 97.38 143 ARG A N 1
ATOM 1116 C CA . ARG A 1 143 ? -6.487 -6.208 0.282 1.00 97.38 143 ARG A CA 1
ATOM 1117 C C . ARG A 1 143 ? -7.858 -5.549 0.349 1.00 97.38 143 ARG A C 1
ATOM 1119 O O . ARG A 1 143 ? -8.450 -5.589 1.422 1.00 97.38 143 ARG A O 1
ATOM 1126 N N . SER A 1 144 ? -8.364 -4.950 -0.735 1.00 97.38 144 SER A N 1
ATOM 1127 C CA . SER A 1 144 ? -9.615 -4.166 -0.713 1.00 97.38 144 SER A CA 1
ATOM 1128 C C . SER A 1 144 ? -10.791 -4.925 -0.079 1.00 97.38 144 SER A C 1
ATOM 1130 O O . SER A 1 144 ? -11.399 -4.433 0.871 1.00 97.38 144 SER A O 1
ATOM 1132 N N . GLU A 1 145 ? -11.051 -6.158 -0.515 1.00 96.81 145 GLU A N 1
ATOM 1133 C CA . GLU A 1 145 ? -12.127 -6.999 0.025 1.00 96.81 145 GLU A CA 1
ATOM 1134 C C . GLU A 1 145 ? -11.923 -7.342 1.507 1.00 96.81 145 GLU A C 1
ATOM 1136 O O . GLU A 1 145 ? -12.875 -7.327 2.287 1.00 96.81 145 GLU A O 1
ATOM 1141 N N . LEU A 1 146 ? -10.684 -7.610 1.933 1.00 97.25 146 LEU A N 1
ATOM 1142 C CA . LEU A 1 146 ? -10.397 -7.924 3.337 1.00 97.25 146 LEU A CA 1
ATOM 1143 C C . LEU A 1 146 ? -10.530 -6.687 4.230 1.00 97.25 146 LEU A C 1
ATOM 1145 O O . LEU A 1 146 ? -11.090 -6.771 5.318 1.00 97.25 146 LEU A O 1
ATOM 1149 N N . LEU A 1 147 ? -10.098 -5.522 3.744 1.00 97.50 147 LEU A N 1
ATOM 1150 C CA . LEU A 1 147 ? -10.299 -4.243 4.426 1.00 97.50 147 LEU A CA 1
ATOM 1151 C C . LEU A 1 147 ? -11.792 -3.927 4.572 1.00 97.50 147 LEU A C 1
ATOM 1153 O O . LEU A 1 147 ? -12.217 -3.465 5.628 1.00 97.50 147 LEU A O 1
ATOM 1157 N N . GLN A 1 148 ? -12.601 -4.209 3.546 1.00 97.31 148 GLN A N 1
ATOM 1158 C CA . GLN A 1 148 ? -14.056 -4.091 3.629 1.00 97.31 148 GLN A CA 1
ATOM 1159 C C . GLN A 1 148 ? -14.635 -5.007 4.716 1.00 97.31 148 GLN A C 1
ATOM 1161 O O . GLN A 1 148 ? -15.418 -4.532 5.540 1.00 97.31 148 GLN A O 1
ATOM 1166 N N 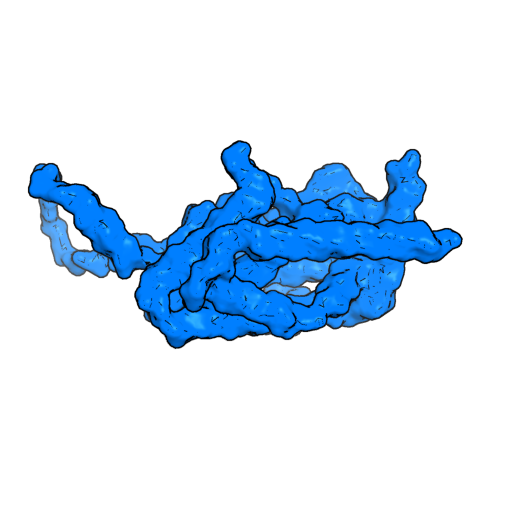. LYS A 1 149 ? -14.243 -6.288 4.756 1.00 97.06 149 LYS A N 1
ATOM 1167 C CA . LYS A 1 149 ? -14.685 -7.216 5.811 1.00 97.06 149 LYS A CA 1
ATOM 1168 C C . LYS A 1 149 ? -14.309 -6.714 7.202 1.00 97.06 149 LYS A C 1
ATOM 1170 O O . LYS A 1 149 ? -15.157 -6.702 8.089 1.00 97.06 149 LYS A O 1
ATOM 1175 N N . ASP A 1 150 ? -13.082 -6.228 7.371 1.00 97.38 150 ASP A N 1
ATOM 1176 C CA . ASP A 1 150 ? -12.594 -5.699 8.646 1.00 97.38 150 ASP A CA 1
ATOM 1177 C C . ASP A 1 150 ? -13.377 -4.467 9.109 1.00 97.38 150 ASP A C 1
ATOM 1179 O O . ASP A 1 150 ? -13.666 -4.323 10.298 1.00 97.38 150 ASP A O 1
ATOM 1183 N N . ILE A 1 151 ? -13.766 -3.588 8.181 1.00 97.31 151 ILE A N 1
ATOM 1184 C CA . ILE A 1 151 ? -14.623 -2.439 8.489 1.00 97.31 151 ILE A CA 1
ATOM 1185 C C . ILE A 1 151 ? -15.997 -2.917 8.962 1.00 97.31 151 ILE A C 1
ATOM 1187 O O . ILE A 1 151 ? -16.454 -2.488 10.022 1.00 97.31 151 ILE A O 1
ATOM 1191 N N . LEU A 1 152 ? -16.633 -3.826 8.219 1.00 96.38 152 LEU A N 1
ATOM 1192 C CA . LEU A 1 152 ? -17.987 -4.307 8.514 1.00 96.38 152 LEU A CA 1
ATOM 1193 C C . LEU A 1 152 ? -18.050 -5.172 9.781 1.00 96.38 152 LEU A C 1
ATOM 1195 O O . LEU A 1 152 ? -19.051 -5.144 10.493 1.00 96.38 152 LEU A O 1
ATOM 1199 N N . ALA A 1 153 ? -16.968 -5.876 10.122 1.00 95.88 153 ALA A N 1
ATOM 1200 C CA . ALA A 1 153 ? -16.840 -6.600 11.386 1.00 95.88 153 ALA A CA 1
ATOM 1201 C C . ALA A 1 153 ? -16.822 -5.658 12.607 1.00 95.88 153 ALA A C 1
ATOM 1203 O O . ALA A 1 153 ? -17.191 -6.052 13.716 1.00 95.88 153 ALA A O 1
ATOM 1204 N N . VAL A 1 154 ? -16.394 -4.405 12.422 1.00 95.62 154 VAL A N 1
ATOM 1205 C CA . VAL A 1 154 ? -16.317 -3.394 13.487 1.00 95.62 154 VAL A CA 1
ATOM 1206 C C . VAL A 1 154 ? -17.526 -2.453 13.486 1.00 95.62 154 VAL A C 1
ATOM 1208 O O . VAL A 1 154 ? -17.972 -2.047 14.562 1.00 95.62 154 VAL A O 1
ATOM 1211 N N . SER A 1 155 ? -18.051 -2.116 12.306 1.00 94.50 155 SER A N 1
ATOM 1212 C CA . SER A 1 155 ? -19.169 -1.196 12.070 1.00 94.50 155 SER A CA 1
ATOM 1213 C C . SER A 1 155 ? -20.034 -1.728 10.917 1.00 94.50 155 SER A C 1
ATOM 1215 O O . SER A 1 155 ? -19.778 -1.446 9.749 1.00 94.50 155 SER A O 1
ATOM 1217 N N . ALA A 1 156 ? -21.049 -2.536 11.242 1.00 90.50 156 ALA A N 1
ATOM 1218 C CA . ALA A 1 156 ? -21.846 -3.274 10.253 1.00 90.50 156 ALA A CA 1
ATOM 1219 C C . ALA A 1 156 ? -22.631 -2.375 9.276 1.00 90.50 156 ALA A C 1
ATOM 1221 O O . ALA A 1 156 ? -22.838 -2.758 8.128 1.00 90.50 156 ALA A O 1
ATOM 1222 N N . ASP A 1 157 ? -23.032 -1.179 9.716 1.00 90.06 157 ASP A N 1
ATOM 1223 C CA . ASP A 1 157 ? -23.811 -0.219 8.920 1.00 90.06 157 ASP A CA 1
ATOM 1224 C C . ASP A 1 157 ? -22.930 0.834 8.214 1.00 90.06 157 ASP A C 1
ATOM 1226 O O . ASP A 1 157 ? -23.428 1.843 7.701 1.00 90.06 157 ASP A O 1
ATOM 1230 N N . GLU A 1 158 ? -21.606 0.646 8.211 1.00 91.69 158 GLU A N 1
ATOM 1231 C CA . GLU A 1 158 ? -20.672 1.612 7.641 1.00 91.69 158 GLU A CA 1
ATOM 1232 C C . GLU A 1 158 ? -20.852 1.746 6.123 1.00 91.69 158 GLU A C 1
ATOM 1234 O O . GLU A 1 158 ? -20.796 0.773 5.369 1.00 91.69 158 GLU A O 1
ATOM 1239 N N . LYS A 1 159 ? -21.006 2.984 5.641 1.00 87.69 159 LYS A N 1
ATOM 1240 C CA . LYS A 1 159 ? -21.086 3.260 4.202 1.00 87.69 159 LYS A CA 1
ATOM 1241 C C . LYS A 1 159 ? -19.691 3.254 3.580 1.00 87.69 159 LYS A C 1
ATOM 1243 O O . LYS A 1 159 ? -18.835 4.073 3.933 1.00 87.69 159 LYS A O 1
ATOM 1248 N N . LEU A 1 160 ? -19.491 2.346 2.629 1.00 88.56 160 LEU A N 1
ATOM 1249 C CA . LEU A 1 160 ? -18.257 2.169 1.865 1.00 88.56 160 LEU A CA 1
ATOM 1250 C C . LEU A 1 160 ? -18.402 2.739 0.450 1.00 88.56 160 LEU A C 1
ATOM 1252 O O . LEU A 1 160 ? -19.497 2.763 -0.104 1.00 88.56 160 LEU A O 1
ATOM 1256 N N . GLY A 1 161 ? -17.288 3.178 -0.139 1.00 78.94 161 GLY A N 1
ATOM 1257 C CA . GLY A 1 161 ? -17.239 3.632 -1.534 1.00 78.94 161 GLY A CA 1
ATOM 1258 C C . GLY A 1 161 ? -17.777 5.044 -1.795 1.00 78.94 161 GLY A C 1
ATOM 1259 O O . GLY A 1 161 ? -17.765 5.485 -2.939 1.00 78.94 161 GLY A O 1
ATOM 1260 N N . ASP A 1 162 ? -18.216 5.773 -0.766 1.00 88.00 162 ASP A N 1
ATOM 1261 C CA . ASP A 1 162 ? -18.553 7.193 -0.891 1.00 88.00 162 ASP A CA 1
ATOM 1262 C C . ASP A 1 162 ? -17.278 8.047 -0.826 1.00 88.00 162 ASP A C 1
ATOM 1264 O O . ASP A 1 162 ? -16.735 8.278 0.260 1.00 88.00 162 ASP A O 1
ATOM 1268 N N . GLU A 1 163 ? -16.801 8.523 -1.981 1.00 87.25 163 GLU A N 1
ATOM 1269 C CA . GLU A 1 163 ? -15.593 9.355 -2.055 1.00 87.25 163 GLU A CA 1
ATOM 1270 C C . GLU A 1 163 ? -15.706 10.642 -1.231 1.00 87.25 163 GLU A C 1
ATOM 1272 O O . GLU A 1 163 ? -14.710 11.087 -0.664 1.00 87.25 163 GLU A O 1
ATOM 1277 N N . ALA A 1 164 ? -16.910 11.206 -1.075 1.00 87.81 164 ALA A N 1
ATOM 1278 C CA . ALA A 1 164 ? -17.108 12.416 -0.277 1.00 87.81 164 ALA A CA 1
ATOM 1279 C C . ALA A 1 164 ? -16.841 12.192 1.223 1.00 87.81 164 ALA A C 1
ATOM 1281 O O . ALA A 1 164 ? -16.671 13.155 1.972 1.00 87.81 164 ALA A O 1
ATOM 1282 N N . SER A 1 165 ? -16.792 10.931 1.665 1.00 89.88 165 SER A N 1
ATOM 1283 C CA . SER A 1 165 ? -16.485 10.562 3.048 1.00 89.88 165 SER A CA 1
ATOM 1284 C C . SER A 1 165 ? -14.985 10.460 3.345 1.00 89.88 165 SER A C 1
ATOM 1286 O O . SER A 1 165 ? -14.605 10.383 4.517 1.00 89.88 165 SER A O 1
ATOM 1288 N N . TYR A 1 166 ? -14.128 10.456 2.318 1.00 95.44 166 TYR A N 1
ATOM 1289 C CA . TYR A 1 166 ? -12.684 10.365 2.499 1.00 95.44 166 TYR A CA 1
ATOM 1290 C C . TYR A 1 166 ? -12.060 11.705 2.865 1.00 95.44 166 TYR A C 1
ATOM 1292 O O . TYR A 1 166 ? -12.512 12.782 2.477 1.00 95.44 166 TYR A O 1
ATOM 1300 N N . SER A 1 167 ? -10.966 11.631 3.614 1.00 96.06 167 SER A N 1
ATOM 1301 C CA . SER A 1 167 ? -10.172 12.807 3.920 1.00 96.06 167 SER A CA 1
ATOM 1302 C C . SER A 1 167 ? -9.447 13.338 2.688 1.00 96.06 167 SER A C 1
ATOM 1304 O O . SER A 1 167 ? -9.207 12.620 1.716 1.00 96.06 167 SER A O 1
ATOM 1306 N N . LYS A 1 168 ? -9.005 14.596 2.770 1.00 97.44 168 LYS A N 1
ATOM 1307 C CA . LYS A 1 168 ? -8.197 15.221 1.720 1.00 97.44 168 LYS A CA 1
ATOM 1308 C C . LYS A 1 168 ? -6.949 14.393 1.377 1.00 97.44 168 LYS A C 1
ATOM 1310 O O . LYS A 1 168 ? -6.699 14.164 0.202 1.00 97.44 168 LYS A O 1
ATOM 1315 N N . ALA A 1 169 ? -6.214 13.903 2.379 1.00 98.00 169 ALA A N 1
ATOM 1316 C CA . ALA A 1 169 ? -5.003 13.105 2.159 1.00 98.00 169 ALA A CA 1
ATOM 1317 C C . ALA A 1 169 ? -5.297 11.794 1.409 1.00 98.00 169 ALA A C 1
ATOM 1319 O O . ALA A 1 169 ? -4.545 11.399 0.519 1.00 98.00 169 ALA A O 1
ATOM 1320 N N . THR A 1 170 ? -6.413 11.143 1.744 1.00 98.19 170 THR A N 1
ATOM 1321 C CA . THR A 1 170 ? -6.858 9.910 1.081 1.00 98.19 170 THR A CA 1
ATOM 1322 C C . THR A 1 170 ? -7.255 10.179 -0.370 1.00 98.19 170 THR A C 1
ATOM 1324 O O . THR A 1 170 ? -6.808 9.468 -1.267 1.00 98.19 170 THR A O 1
ATOM 1327 N N . LEU A 1 171 ? -8.035 11.238 -0.616 1.00 98.31 171 LEU A N 1
ATOM 1328 C CA . LEU A 1 171 ? -8.455 11.642 -1.961 1.00 98.31 171 LEU A CA 1
ATOM 1329 C C . LEU A 1 171 ? -7.265 12.004 -2.855 1.00 98.31 171 LEU A C 1
ATOM 1331 O O . LEU A 1 171 ? -7.209 11.569 -4.002 1.00 98.31 171 LEU A O 1
ATOM 1335 N N . GLU A 1 172 ? -6.290 12.745 -2.325 1.00 98.56 172 GLU A N 1
ATOM 1336 C CA . GLU A 1 172 ? -5.059 13.082 -3.047 1.00 98.56 172 GLU A CA 1
ATOM 1337 C C . GLU A 1 172 ? -4.254 11.826 -3.406 1.00 98.56 172 GLU A C 1
ATOM 1339 O O . GLU A 1 172 ? -3.721 11.733 -4.511 1.00 98.56 172 GLU A O 1
ATOM 1344 N N . TYR A 1 173 ? -4.208 10.828 -2.518 1.00 98.69 173 TYR A N 1
ATOM 1345 C CA . TYR A 1 173 ? -3.532 9.569 -2.822 1.00 98.69 173 TYR A CA 1
ATOM 1346 C C . TYR A 1 173 ? -4.269 8.770 -3.911 1.00 98.69 173 TYR A C 1
ATOM 1348 O O . TYR A 1 173 ? -3.663 8.320 -4.884 1.00 98.69 173 TYR A O 1
ATOM 1356 N N . MET A 1 174 ? -5.593 8.643 -3.796 1.00 98.69 174 MET A N 1
ATOM 1357 C CA . MET A 1 174 ? -6.426 7.994 -4.816 1.00 98.69 174 MET A CA 1
ATOM 1358 C C . MET A 1 174 ? -6.271 8.674 -6.182 1.00 98.69 174 MET A C 1
ATOM 1360 O O . MET A 1 174 ? -6.189 7.998 -7.209 1.00 98.69 174 MET A O 1
ATOM 1364 N N . GLN A 1 175 ? -6.186 10.005 -6.209 1.00 98.69 175 GLN A N 1
ATOM 1365 C CA . GLN A 1 175 ? -5.937 10.758 -7.433 1.00 98.69 175 GLN A CA 1
ATOM 1366 C C . GLN A 1 175 ? -4.568 10.424 -8.042 1.00 98.69 175 GLN A C 1
ATOM 1368 O O . GLN A 1 175 ? -4.514 10.118 -9.232 1.00 98.69 175 GLN A O 1
ATOM 1373 N N . ALA A 1 176 ? -3.491 10.417 -7.251 1.00 98.75 176 ALA A N 1
ATOM 1374 C CA . ALA A 1 176 ? -2.154 10.074 -7.741 1.00 98.75 176 ALA A CA 1
ATOM 1375 C C . ALA A 1 176 ? -2.111 8.670 -8.375 1.00 98.75 176 ALA A C 1
ATOM 1377 O O . ALA A 1 176 ? -1.551 8.486 -9.455 1.00 98.75 176 ALA A O 1
ATOM 1378 N N . ILE A 1 177 ? -2.788 7.694 -7.763 1.00 98.88 177 ILE A N 1
ATOM 1379 C CA . ILE A 1 177 ? -2.910 6.329 -8.298 1.00 98.88 177 ILE A CA 1
ATOM 1380 C C . ILE A 1 177 ? -3.646 6.318 -9.647 1.00 98.88 177 ILE A C 1
ATOM 1382 O O . ILE A 1 177 ? -3.192 5.682 -10.600 1.00 98.88 177 ILE A O 1
ATOM 1386 N N . ARG A 1 178 ? -4.765 7.047 -9.765 1.00 98.69 178 ARG A N 1
ATOM 1387 C CA . ARG A 1 178 ? -5.519 7.171 -11.029 1.00 98.69 178 ARG A CA 1
ATOM 1388 C C . ARG A 1 178 ? -4.691 7.841 -12.118 1.00 98.69 178 ARG A C 1
ATOM 1390 O O . ARG A 1 178 ? -4.778 7.461 -13.284 1.00 98.69 178 ARG A O 1
ATOM 1397 N N . GLU A 1 179 ? -3.900 8.847 -11.763 1.00 98.56 179 GLU A N 1
ATOM 1398 C CA . GLU A 1 179 ? -2.995 9.519 -12.692 1.00 98.56 179 GLU A CA 1
ATOM 1399 C C . GLU A 1 179 ? -1.893 8.575 -13.185 1.00 98.56 179 GLU A C 1
ATOM 1401 O O . GLU A 1 179 ? -1.669 8.509 -14.395 1.00 98.56 179 GLU A O 1
ATOM 1406 N N . ALA A 1 180 ? -1.276 7.796 -12.291 1.00 98.44 180 ALA A N 1
ATOM 1407 C CA . ALA A 1 180 ? -0.300 6.768 -12.649 1.00 98.44 180 ALA A CA 1
ATOM 1408 C C . ALA A 1 180 ? -0.909 5.716 -13.594 1.00 98.44 180 ALA A C 1
ATOM 1410 O O . ALA A 1 180 ? -0.391 5.505 -14.690 1.00 98.44 180 ALA A O 1
ATOM 1411 N N . GLY A 1 181 ? -2.065 5.144 -13.241 1.00 97.69 181 GLY A N 1
ATOM 1412 C CA . GLY A 1 181 ? -2.748 4.151 -14.077 1.00 97.69 181 GLY A CA 1
ATOM 1413 C C . GLY A 1 181 ? -3.182 4.689 -15.443 1.00 97.69 181 GLY A C 1
ATOM 1414 O O . GLY A 1 181 ? -3.071 4.000 -16.458 1.00 97.69 181 GLY A O 1
ATOM 1415 N N . ASN A 1 182 ? -3.621 5.949 -15.512 1.00 96.94 182 ASN A N 1
ATOM 1416 C CA . ASN A 1 182 ? -3.929 6.607 -16.782 1.00 96.94 182 ASN A CA 1
ATOM 1417 C C . ASN A 1 182 ? -2.698 6.802 -17.672 1.00 96.94 182 ASN A C 1
ATOM 1419 O O . ASN A 1 182 ? -2.833 6.706 -18.892 1.00 96.94 182 ASN A O 1
ATOM 1423 N N . LYS A 1 183 ? -1.532 7.116 -17.097 1.00 95.19 183 LYS A N 1
ATOM 1424 C CA . LYS A 1 183 ? -0.284 7.241 -17.861 1.00 95.19 183 LYS A CA 1
ATOM 1425 C C . LYS A 1 183 ? 0.184 5.871 -18.349 1.00 95.19 183 LYS A C 1
ATOM 1427 O O . LYS A 1 183 ? 0.385 5.722 -19.548 1.00 95.19 183 LYS A O 1
ATOM 1432 N N . ASP A 1 184 ? 0.200 4.863 -17.476 1.00 94.81 184 ASP A N 1
ATOM 1433 C CA . ASP A 1 184 ? 0.622 3.499 -17.825 1.00 94.81 184 ASP A CA 1
ATOM 1434 C C . ASP A 1 184 ? -0.215 2.896 -18.962 1.00 94.81 184 ASP A C 1
ATOM 1436 O O . ASP A 1 184 ? 0.326 2.279 -19.876 1.00 94.81 184 ASP A O 1
ATOM 1440 N N . ARG A 1 185 ? -1.536 3.131 -18.984 1.00 92.88 185 ARG A N 1
ATOM 1441 C CA . ARG A 1 185 ? -2.391 2.701 -20.110 1.00 92.88 185 ARG A CA 1
ATOM 1442 C C . ARG A 1 185 ? -2.114 3.432 -21.425 1.00 92.88 185 ARG A C 1
ATOM 1444 O O . ARG A 1 185 ? -2.512 2.926 -22.470 1.00 92.88 185 ARG A O 1
ATOM 1451 N N . LYS A 1 186 ? -1.520 4.627 -21.386 1.00 90.31 186 LYS A N 1
ATOM 1452 C CA . LYS A 1 186 ? -1.231 5.441 -22.576 1.00 90.31 186 LYS A CA 1
ATOM 1453 C C . LYS A 1 186 ? 0.143 5.147 -23.164 1.00 90.31 186 LYS A C 1
ATOM 1455 O O . LYS A 1 186 ? 0.263 5.125 -24.382 1.00 90.31 186 LYS A O 1
ATOM 1460 N N . ASP A 1 187 ? 1.159 4.979 -22.321 1.00 88.25 187 ASP A N 1
ATOM 1461 C CA . ASP A 1 187 ? 2.560 4.880 -22.753 1.00 88.25 187 ASP A CA 1
ATOM 1462 C C . ASP A 1 187 ? 3.224 3.527 -22.450 1.00 88.25 187 ASP A C 1
ATOM 1464 O O . ASP A 1 187 ? 4.370 3.302 -22.848 1.00 88.25 187 ASP A O 1
ATOM 1468 N N . GLY A 1 188 ? 2.516 2.610 -21.781 1.00 80.44 188 GLY A N 1
ATOM 1469 C CA . GLY A 1 188 ? 3.035 1.289 -21.436 1.00 80.44 188 GLY A CA 1
ATOM 1470 C C . GLY A 1 188 ? 4.178 1.321 -20.417 1.00 80.44 188 GLY A C 1
ATOM 1471 O O . GLY A 1 188 ? 4.954 0.368 -20.362 1.00 80.44 188 GLY A O 1
ATOM 1472 N N . SER A 1 189 ? 4.322 2.405 -19.645 1.00 85.94 189 SER A N 1
ATOM 1473 C CA . SER A 1 189 ? 5.244 2.466 -18.503 1.00 85.94 189 SER A CA 1
ATOM 1474 C C . SER A 1 189 ? 4.725 1.619 -17.323 1.00 85.94 189 SER A C 1
ATOM 1476 O O . SER A 1 189 ? 3.736 0.887 -17.434 1.00 85.94 189 SER A O 1
ATOM 1478 N N . GLY A 1 190 ? 5.428 1.670 -16.191 1.00 95.19 190 GLY A N 1
ATOM 1479 C CA . GLY A 1 190 ? 5.179 0.835 -15.012 1.00 95.19 190 GLY A CA 1
ATOM 1480 C C . GLY A 1 190 ? 4.888 1.608 -13.726 1.00 95.19 190 GLY A C 1
ATOM 1481 O O . GLY A 1 190 ? 5.185 1.098 -12.650 1.00 95.19 190 GLY A O 1
ATOM 1482 N N . ARG A 1 191 ? 4.369 2.838 -13.791 1.00 98.00 191 ARG A N 1
ATOM 1483 C CA . ARG A 1 191 ? 4.231 3.758 -12.643 1.00 98.00 191 ARG A CA 1
ATOM 1484 C C . ARG A 1 191 ? 3.418 3.173 -11.487 1.00 98.00 191 ARG A C 1
ATOM 1486 O O . ARG A 1 191 ? 3.796 3.337 -10.327 1.00 98.00 191 ARG A O 1
ATOM 1493 N N . LEU A 1 192 ? 2.355 2.417 -11.772 1.00 98.38 192 LEU A N 1
ATOM 1494 C CA . LEU A 1 192 ? 1.572 1.705 -10.753 1.00 98.38 192 LEU A CA 1
ATOM 1495 C C . LEU A 1 192 ? 2.396 0.683 -9.957 1.00 98.38 192 LEU A C 1
ATOM 1497 O O . LEU A 1 192 ? 2.054 0.406 -8.806 1.00 98.38 192 LEU A O 1
ATOM 1501 N N . LEU A 1 193 ? 3.493 0.152 -10.514 1.00 98.56 193 LEU A N 1
ATOM 1502 C CA . LEU A 1 193 ? 4.385 -0.754 -9.785 1.00 98.56 193 LEU A CA 1
ATOM 1503 C C . LEU A 1 193 ? 5.057 -0.056 -8.601 1.00 98.56 193 LEU A C 1
ATOM 1505 O O . LEU A 1 193 ? 5.326 -0.718 -7.605 1.00 98.56 193 LEU A O 1
ATOM 1509 N N . GLY A 1 194 ? 5.266 1.264 -8.658 1.00 98.19 194 GLY A N 1
ATOM 1510 C CA . GLY A 1 194 ? 5.776 2.041 -7.528 1.00 98.19 194 GLY A CA 1
ATOM 1511 C C . GLY A 1 194 ? 4.791 2.057 -6.355 1.00 98.19 194 GLY A C 1
ATOM 1512 O O . GLY A 1 194 ? 5.167 1.779 -5.217 1.00 98.19 194 GLY A O 1
ATOM 1513 N N . HIS A 1 195 ? 3.503 2.284 -6.637 1.00 98.50 195 HIS A N 1
ATOM 1514 C CA . HIS A 1 195 ? 2.429 2.244 -5.633 1.00 98.50 195 HIS A CA 1
ATOM 1515 C C . HIS A 1 195 ? 2.233 0.840 -5.053 1.00 98.50 195 HIS A C 1
ATOM 1517 O O . HIS A 1 195 ? 2.185 0.675 -3.829 1.00 98.50 195 HIS A O 1
ATOM 1523 N N . ALA A 1 196 ? 2.178 -0.171 -5.926 1.00 98.31 196 ALA A N 1
ATOM 1524 C CA . ALA A 1 196 ? 2.047 -1.573 -5.541 1.00 98.31 196 ALA A CA 1
ATOM 1525 C C . ALA A 1 196 ? 3.237 -2.029 -4.685 1.00 98.31 196 ALA A C 1
ATOM 1527 O O . ALA A 1 196 ? 3.036 -2.654 -3.643 1.00 98.31 196 ALA A O 1
ATOM 1528 N N . TYR A 1 197 ? 4.461 -1.661 -5.079 1.00 97.06 197 TYR A N 1
ATOM 1529 C CA . TYR A 1 197 ? 5.671 -1.905 -4.302 1.00 97.06 197 TYR A CA 1
ATOM 1530 C C . TYR A 1 197 ? 5.549 -1.305 -2.898 1.00 97.06 197 TYR A C 1
ATOM 1532 O O . TYR A 1 197 ? 5.653 -2.033 -1.915 1.00 97.06 197 TYR A O 1
ATOM 1540 N N . THR A 1 198 ? 5.253 -0.007 -2.782 1.00 94.62 198 THR A N 1
ATOM 1541 C CA . THR A 1 198 ? 5.188 0.675 -1.482 1.00 94.62 198 THR A CA 1
ATOM 1542 C C . THR A 1 198 ? 4.156 0.053 -0.539 1.00 94.62 198 THR A C 1
ATOM 1544 O O . THR A 1 198 ? 4.451 -0.140 0.640 1.00 94.62 198 THR A O 1
ATOM 1547 N N . ARG A 1 199 ? 2.950 -0.268 -1.025 1.00 95.56 199 ARG A N 1
ATOM 1548 C CA . ARG A 1 199 ? 1.867 -0.793 -0.176 1.00 95.56 199 ARG A CA 1
ATOM 1549 C C . ARG A 1 199 ? 2.010 -2.284 0.115 1.00 95.56 199 ARG A C 1
ATOM 1551 O O . ARG A 1 199 ? 2.068 -2.667 1.280 1.00 95.56 199 ARG A O 1
ATOM 1558 N N . TYR A 1 200 ? 2.116 -3.123 -0.913 1.00 96.06 200 TYR A N 1
ATOM 1559 C CA . TYR A 1 200 ? 2.094 -4.571 -0.709 1.00 96.06 200 TYR A CA 1
ATOM 1560 C C . TYR A 1 200 ? 3.366 -5.096 -0.039 1.00 96.06 200 TYR A C 1
ATOM 1562 O O . TYR A 1 200 ? 3.281 -6.029 0.760 1.00 96.06 200 TYR A O 1
ATOM 1570 N N . LEU A 1 201 ? 4.541 -4.492 -0.277 1.00 91.56 201 LEU A N 1
ATOM 1571 C CA . LEU A 1 201 ? 5.740 -4.884 0.474 1.00 91.56 201 LEU A CA 1
ATOM 1572 C C . LEU A 1 201 ? 5.628 -4.470 1.937 1.00 91.56 201 LEU A C 1
ATOM 1574 O O . LEU A 1 201 ? 6.029 -5.244 2.802 1.00 91.56 201 LEU A O 1
ATOM 1578 N N . ALA A 1 202 ? 5.053 -3.303 2.244 1.00 87.75 202 ALA A N 1
ATOM 1579 C CA . ALA A 1 202 ? 4.815 -2.914 3.632 1.00 87.75 202 ALA A CA 1
ATOM 1580 C C . ALA A 1 202 ? 3.907 -3.928 4.352 1.00 87.75 202 ALA A C 1
ATOM 1582 O O . ALA A 1 202 ? 4.210 -4.328 5.478 1.00 87.75 202 ALA A O 1
ATOM 1583 N N . ASP A 1 203 ? 2.856 -4.413 3.689 1.00 91.31 203 ASP A N 1
ATOM 1584 C CA . ASP A 1 203 ? 1.952 -5.411 4.268 1.00 91.31 203 ASP A CA 1
ATOM 1585 C C . ASP A 1 203 ? 2.634 -6.775 4.459 1.00 91.31 203 ASP A C 1
ATOM 1587 O O . ASP A 1 203 ? 2.505 -7.391 5.519 1.00 91.31 203 ASP A O 1
ATOM 1591 N N . LEU A 1 204 ? 3.409 -7.236 3.471 1.00 89.19 204 LEU A N 1
ATOM 1592 C CA . LEU A 1 204 ? 4.148 -8.501 3.550 1.00 89.19 204 LEU A CA 1
ATOM 1593 C C . LEU A 1 204 ? 5.235 -8.465 4.632 1.00 89.19 204 LEU A C 1
ATOM 1595 O O . LEU A 1 204 ? 5.488 -9.461 5.310 1.00 89.19 204 LEU A O 1
ATOM 1599 N N . MET A 1 205 ? 5.884 -7.321 4.822 1.00 79.56 205 MET A N 1
ATOM 1600 C CA . MET A 1 205 ? 7.006 -7.186 5.750 1.00 79.56 205 MET A CA 1
ATOM 1601 C C . MET A 1 205 ? 6.531 -6.902 7.180 1.00 79.56 205 MET A C 1
ATOM 1603 O O . MET A 1 205 ? 7.044 -7.502 8.130 1.00 79.56 205 MET A O 1
ATOM 1607 N N . GLY A 1 206 ? 5.507 -6.057 7.338 1.00 70.75 206 GLY A N 1
ATOM 1608 C CA . GLY A 1 206 ? 5.042 -5.562 8.635 1.00 70.75 206 GLY A CA 1
ATOM 1609 C C . GLY A 1 206 ? 3.633 -5.977 9.063 1.00 70.75 206 GLY A C 1
ATOM 1610 O O . GLY A 1 206 ? 3.360 -6.022 10.263 1.00 70.75 206 GLY A O 1
ATOM 1611 N N . GLY A 1 207 ? 2.739 -6.290 8.123 1.00 67.75 207 GLY A N 1
ATOM 1612 C CA . GLY A 1 207 ? 1.302 -6.426 8.378 1.00 67.75 207 GLY A CA 1
ATOM 1613 C C . GLY A 1 207 ? 0.935 -7.596 9.291 1.00 67.75 207 GLY A C 1
ATOM 1614 O O . GLY A 1 207 ? 0.224 -7.409 10.275 1.00 67.75 207 GLY A O 1
ATOM 1615 N N . SER A 1 208 ? 1.472 -8.792 9.043 1.00 69.44 208 SER A N 1
ATOM 1616 C CA . SER A 1 208 ? 1.110 -10.001 9.808 1.00 69.44 208 SER A CA 1
ATOM 1617 C C . SER A 1 208 ? 1.378 -9.886 11.315 1.00 69.44 208 SER A C 1
ATOM 1619 O O . SER A 1 208 ? 0.621 -10.414 12.129 1.00 69.44 208 SER A O 1
ATOM 1621 N N . VAL A 1 209 ? 2.405 -9.133 11.720 1.00 76.88 209 VAL A N 1
ATOM 1622 C CA . VAL A 1 209 ? 2.715 -8.905 13.141 1.00 76.88 209 VAL A CA 1
ATOM 1623 C C . VAL A 1 209 ? 1.724 -7.946 13.806 1.00 76.88 209 VAL A C 1
ATOM 1625 O O . VAL A 1 209 ? 1.573 -7.979 15.027 1.00 76.88 209 VAL A O 1
ATOM 1628 N N . LEU A 1 210 ? 1.015 -7.117 13.036 1.00 85.94 210 LEU A N 1
ATOM 1629 C CA . LEU A 1 210 ? 0.011 -6.191 13.559 1.00 85.94 210 LEU A CA 1
ATOM 1630 C C . LEU A 1 210 ? -1.346 -6.857 13.819 1.00 85.94 210 LEU A C 1
ATOM 1632 O O . LEU A 1 210 ? -2.155 -6.268 14.538 1.00 85.94 210 LEU A O 1
ATOM 1636 N N . ALA A 1 211 ? -1.585 -8.081 13.335 1.00 88.88 211 ALA A N 1
ATOM 1637 C CA . ALA A 1 211 ? -2.858 -8.784 13.509 1.00 88.88 211 ALA A CA 1
ATOM 1638 C C . ALA A 1 211 ? -3.254 -8.945 14.983 1.00 88.88 211 ALA A C 1
ATOM 1640 O O . ALA A 1 211 ? -4.261 -8.391 15.430 1.00 88.88 211 ALA A O 1
ATOM 1641 N N . THR A 1 212 ? -2.421 -9.626 15.772 1.00 89.00 212 THR A N 1
ATOM 1642 C CA . THR A 1 212 ? -2.685 -9.858 17.200 1.00 89.00 212 THR A CA 1
ATOM 1643 C C . THR A 1 212 ? -2.751 -8.557 18.013 1.00 89.00 212 THR A C 1
ATOM 1645 O O . THR A 1 212 ? -3.719 -8.383 18.755 1.00 89.00 212 THR A O 1
ATOM 1648 N N . PRO A 1 213 ? -1.800 -7.608 17.885 1.00 90.44 213 PRO A N 1
ATOM 1649 C CA . PRO A 1 213 ? -1.902 -6.292 18.515 1.00 90.44 213 PRO A CA 1
ATOM 1650 C C . PRO A 1 213 ? -3.219 -5.567 18.231 1.00 90.44 213 PRO A C 1
ATOM 1652 O O . PRO A 1 213 ? -3.857 -5.091 19.171 1.00 90.44 213 PRO A O 1
ATOM 1655 N N . THR A 1 214 ? -3.641 -5.520 16.964 1.00 92.94 214 THR A N 1
ATOM 1656 C CA . THR A 1 214 ? -4.865 -4.821 16.546 1.00 92.94 214 THR A CA 1
ATOM 1657 C C . THR A 1 214 ? -6.096 -5.480 17.156 1.00 92.94 214 THR A C 1
ATOM 1659 O O . THR A 1 214 ? -6.913 -4.806 17.787 1.00 92.94 214 THR A O 1
ATOM 1662 N N . ARG A 1 215 ? -6.186 -6.812 17.043 1.00 94.62 215 ARG A N 1
ATOM 1663 C CA . ARG A 1 215 ? -7.277 -7.612 17.606 1.00 94.62 215 ARG A CA 1
ATOM 1664 C C . ARG A 1 215 ? -7.433 -7.390 19.103 1.00 94.62 215 ARG A C 1
ATOM 1666 O O . ARG A 1 215 ? -8.529 -7.092 19.572 1.00 94.62 215 ARG A O 1
ATOM 1673 N N . LEU A 1 216 ? -6.333 -7.485 19.851 1.00 92.06 216 LEU A N 1
ATOM 1674 C CA . LEU A 1 216 ? -6.344 -7.306 21.302 1.00 92.06 216 LEU A CA 1
ATOM 1675 C C . LEU A 1 216 ? -6.691 -5.867 21.696 1.00 92.06 216 LEU A C 1
ATOM 1677 O O . LEU A 1 216 ? -7.494 -5.664 22.606 1.00 92.06 216 LEU A O 1
ATOM 1681 N N . ALA A 1 217 ? -6.120 -4.870 21.013 1.00 92.75 217 ALA A N 1
ATOM 1682 C CA . ALA A 1 217 ? -6.374 -3.464 21.315 1.00 92.75 217 ALA A CA 1
ATOM 1683 C C . ALA A 1 217 ? -7.850 -3.089 21.155 1.00 92.75 217 ALA A C 1
ATOM 1685 O O . ALA A 1 217 ? -8.405 -2.360 21.978 1.00 92.75 217 ALA A O 1
ATOM 1686 N N . LEU A 1 218 ? -8.484 -3.609 20.106 1.00 95.00 218 LEU A N 1
ATOM 1687 C CA . LEU A 1 218 ? -9.852 -3.268 19.726 1.00 95.00 218 LEU A CA 1
ATOM 1688 C C . LEU A 1 218 ? -10.889 -4.292 20.203 1.00 95.00 218 LEU A C 1
ATOM 1690 O O . LEU A 1 218 ? -12.088 -4.066 20.019 1.00 95.00 218 LEU A O 1
ATOM 1694 N N . ARG A 1 219 ? -10.436 -5.374 20.855 1.00 94.50 219 ARG A N 1
ATOM 1695 C CA . ARG A 1 219 ? -11.257 -6.502 21.324 1.00 94.50 219 ARG A CA 1
ATOM 1696 C C . ARG A 1 219 ? -12.115 -7.062 20.190 1.00 94.50 219 ARG A C 1
ATOM 1698 O O . ARG A 1 219 ? -13.341 -7.096 20.288 1.00 94.50 219 ARG A O 1
ATOM 1705 N N . LEU A 1 220 ? -11.451 -7.386 19.087 1.00 94.25 220 LEU A N 1
ATOM 1706 C CA . LEU A 1 220 ? -12.082 -7.998 17.922 1.00 94.25 220 LEU A CA 1
ATOM 1707 C C . LEU A 1 220 ? -12.139 -9.515 18.097 1.00 94.25 220 LEU A C 1
ATOM 1709 O O . LEU A 1 220 ? -11.372 -10.085 18.879 1.00 94.25 220 LEU A O 1
ATOM 1713 N N . GLU A 1 221 ? -13.055 -10.139 17.366 1.00 92.75 221 GLU A N 1
ATOM 1714 C CA . GLU A 1 221 ? -13.188 -11.592 17.317 1.00 92.75 221 GLU A CA 1
ATOM 1715 C C . GLU A 1 221 ? -11.915 -12.252 16.760 1.00 92.75 221 GLU A C 1
ATOM 1717 O O . GLU A 1 221 ? -11.095 -11.624 16.080 1.00 92.75 221 GLU A O 1
ATOM 1722 N N . GLU A 1 222 ? -11.722 -13.533 17.078 1.00 90.31 222 GLU A N 1
ATOM 1723 C CA . GLU A 1 222 ? -10.637 -14.327 16.492 1.00 90.31 222 GLU A CA 1
ATOM 1724 C C . GLU A 1 222 ? -10.751 -14.330 14.959 1.00 90.31 222 GLU A C 1
ATOM 1726 O O . GLU A 1 222 ? -11.843 -14.443 14.409 1.00 90.31 222 GLU A O 1
ATOM 1731 N N . GLY A 1 223 ? -9.619 -14.183 14.269 1.00 88.06 223 GLY A N 1
ATOM 1732 C CA . GLY A 1 223 ? -9.585 -14.035 12.809 1.00 88.06 223 GLY A CA 1
ATOM 1733 C C . GLY A 1 223 ? -9.754 -12.601 12.288 1.00 88.06 223 GLY A C 1
ATOM 1734 O O . GLY A 1 223 ? -9.449 -12.366 11.125 1.00 88.06 223 GLY A O 1
ATOM 1735 N N . THR A 1 224 ? -10.138 -11.626 13.123 1.00 92.62 224 THR A N 1
ATOM 1736 C CA . THR A 1 224 ? -10.203 -10.204 12.739 1.00 92.62 224 THR A CA 1
ATOM 1737 C C . THR A 1 224 ? -9.049 -9.409 13.376 1.00 92.62 224 THR A C 1
ATOM 1739 O O . THR A 1 224 ? -8.825 -9.521 14.586 1.00 92.62 224 THR A O 1
ATOM 1742 N N . PRO A 1 225 ? -8.329 -8.549 12.631 1.00 94.12 225 PRO A N 1
ATOM 1743 C CA . PRO A 1 225 ? -8.558 -8.206 11.225 1.00 94.12 225 PRO A CA 1
ATOM 1744 C C . PRO A 1 225 ? -7.926 -9.181 10.219 1.00 94.12 225 PRO A C 1
ATOM 1746 O O . PRO A 1 225 ? -6.768 -9.577 10.365 1.00 94.12 225 PRO A O 1
ATOM 1749 N N . GLU A 1 226 ? -8.690 -9.527 9.184 1.00 94.69 226 GLU A N 1
ATOM 1750 C CA . GLU A 1 226 ? -8.330 -10.454 8.109 1.00 94.69 226 GLU A CA 1
ATOM 1751 C C . GLU A 1 226 ? -7.266 -9.868 7.170 1.00 94.69 226 GLU A C 1
ATOM 1753 O O . GLU A 1 226 ? -6.458 -10.627 6.630 1.00 94.69 226 GLU A O 1
ATOM 1758 N N . GLN A 1 227 ? -7.207 -8.537 6.993 1.00 94.56 227 GLN A N 1
ATOM 1759 C CA . GLN A 1 227 ? -6.335 -7.894 5.995 1.00 94.56 227 GLN A CA 1
ATOM 1760 C C . GLN A 1 227 ? -4.836 -8.199 6.155 1.00 94.56 227 GLN A C 1
ATOM 1762 O O . GLN A 1 227 ? -4.097 -8.192 5.170 1.00 94.56 227 GLN A O 1
ATOM 1767 N N . TYR A 1 228 ? -4.395 -8.552 7.364 1.00 91.31 228 TYR A N 1
ATOM 1768 C CA . TYR A 1 228 ? -3.008 -8.925 7.656 1.00 91.31 228 TYR A CA 1
ATOM 1769 C C . TYR A 1 228 ? -2.650 -10.378 7.305 1.00 91.31 228 TYR A C 1
ATOM 1771 O O . TYR A 1 228 ? -1.500 -10.788 7.491 1.00 91.31 228 TYR A O 1
ATOM 1779 N N . THR A 1 229 ? -3.613 -11.167 6.827 1.00 89.06 229 THR A N 1
ATOM 1780 C CA . THR A 1 229 ? -3.414 -12.580 6.496 1.00 89.06 229 THR A CA 1
ATOM 1781 C C . THR A 1 229 ? -3.063 -12.749 5.022 1.00 89.06 229 THR A C 1
ATOM 1783 O O . THR A 1 229 ? -3.743 -12.226 4.135 1.00 89.06 229 THR A O 1
ATOM 1786 N N . PHE A 1 230 ? -2.018 -13.537 4.770 1.00 90.25 230 PHE A N 1
ATOM 1787 C CA . PHE A 1 230 ? -1.580 -13.937 3.437 1.00 90.25 230 PHE A CA 1
ATOM 1788 C C . PHE A 1 230 ? -1.583 -15.458 3.325 1.00 90.25 230 PHE A C 1
ATOM 1790 O O . PHE A 1 230 ? -1.062 -16.146 4.204 1.00 90.25 230 PHE A O 1
ATOM 1797 N N . SER A 1 231 ? -2.143 -15.964 2.228 1.00 90.00 231 SER A N 1
ATOM 1798 C CA . SER A 1 231 ? -2.114 -17.387 1.885 1.00 90.00 231 SER A CA 1
ATOM 1799 C C . SER A 1 231 ? -1.106 -17.591 0.764 1.00 90.00 231 SER A C 1
ATOM 1801 O O . SER A 1 231 ? -1.394 -17.298 -0.393 1.00 90.00 231 SER A O 1
ATOM 1803 N N . PHE A 1 232 ? 0.101 -18.026 1.119 1.00 89.44 232 PHE A N 1
ATOM 1804 C CA . PHE A 1 232 ? 1.153 -18.306 0.144 1.00 89.44 232 PHE A CA 1
ATOM 1805 C C . PHE A 1 232 ? 0.990 -19.718 -0.446 1.00 89.44 232 PHE A C 1
ATOM 1807 O O . PHE A 1 232 ? 0.477 -20.604 0.246 1.00 89.44 232 PHE A O 1
ATOM 1814 N N . PRO A 1 233 ? 1.449 -19.957 -1.689 1.00 84.56 233 PRO A N 1
ATOM 1815 C CA . PRO A 1 233 ? 1.575 -21.305 -2.238 1.00 84.56 233 PRO A CA 1
ATOM 1816 C C . PRO A 1 233 ? 2.424 -22.189 -1.318 1.00 84.56 233 PRO A C 1
ATOM 1818 O O . PRO A 1 233 ? 3.336 -21.689 -0.660 1.00 84.56 233 PRO A O 1
ATOM 1821 N N . ALA A 1 234 ? 2.152 -23.496 -1.277 1.00 81.81 234 ALA A N 1
ATOM 1822 C CA . ALA A 1 234 ? 2.776 -24.422 -0.323 1.00 81.81 234 ALA A CA 1
ATOM 1823 C C . ALA A 1 234 ? 4.316 -24.444 -0.407 1.00 81.81 234 ALA A C 1
ATOM 1825 O O . ALA A 1 234 ? 5.002 -24.701 0.581 1.00 81.81 234 ALA A O 1
ATOM 1826 N N . GLU A 1 235 ? 4.856 -24.158 -1.587 1.00 81.00 235 GLU A N 1
ATOM 1827 C CA . GLU A 1 235 ? 6.280 -24.064 -1.888 1.00 81.00 235 GLU A CA 1
ATOM 1828 C C . GLU A 1 235 ? 6.962 -22.782 -1.378 1.00 81.00 235 GLU A C 1
ATOM 1830 O O . GLU A 1 235 ? 8.191 -22.702 -1.418 1.00 81.00 235 GLU A O 1
ATOM 1835 N N . ASN A 1 236 ? 6.209 -21.791 -0.890 1.00 80.81 236 ASN A N 1
ATOM 1836 C CA . ASN A 1 236 ? 6.748 -20.505 -0.461 1.00 80.81 236 ASN A CA 1
ATOM 1837 C C . ASN A 1 236 ? 6.367 -20.163 0.979 1.00 80.81 236 ASN A C 1
ATOM 1839 O O . ASN A 1 236 ? 5.197 -20.096 1.349 1.00 80.81 236 ASN A O 1
ATOM 1843 N N . ASP A 1 237 ? 7.378 -19.824 1.776 1.00 87.75 237 ASP A N 1
ATOM 1844 C CA . ASP A 1 237 ? 7.168 -18.995 2.954 1.00 87.75 237 ASP A CA 1
ATOM 1845 C C . ASP A 1 237 ? 7.113 -17.510 2.552 1.00 87.75 237 ASP A C 1
ATOM 1847 O O . ASP A 1 237 ? 7.358 -17.121 1.404 1.00 87.75 237 ASP A O 1
ATOM 1851 N N . ARG A 1 238 ? 6.814 -16.646 3.522 1.00 88.44 238 ARG A N 1
ATOM 1852 C CA . ARG A 1 238 ? 6.764 -15.192 3.321 1.00 88.44 238 ARG A CA 1
ATOM 1853 C C . ARG A 1 238 ? 8.029 -14.646 2.660 1.00 88.44 238 ARG A C 1
ATOM 1855 O O . ARG A 1 238 ? 7.952 -13.795 1.780 1.00 88.44 238 ARG A O 1
ATOM 1862 N N . LYS A 1 239 ? 9.200 -15.136 3.071 1.00 89.00 239 LYS A N 1
ATOM 1863 C CA . LYS A 1 239 ? 10.488 -14.694 2.533 1.00 89.00 239 LYS A CA 1
ATOM 1864 C C . LYS A 1 239 ? 10.652 -15.111 1.070 1.00 89.00 239 LYS A C 1
ATOM 1866 O O . LYS A 1 239 ? 11.110 -14.299 0.267 1.00 89.00 239 LYS A O 1
ATOM 1871 N N . GLY A 1 240 ? 10.297 -16.350 0.735 1.00 91.56 240 GLY A N 1
ATOM 1872 C CA . GLY A 1 240 ? 10.287 -16.875 -0.628 1.00 91.56 240 GLY A CA 1
ATOM 1873 C C . GLY A 1 240 ? 9.368 -16.058 -1.529 1.00 91.56 240 GLY A C 1
ATOM 1874 O O . GLY A 1 240 ? 9.804 -15.596 -2.583 1.00 91.56 240 GLY A O 1
ATOM 1875 N N . TYR A 1 241 ? 8.156 -15.761 -1.055 1.00 93.44 241 TYR A N 1
ATOM 1876 C CA . TYR A 1 241 ? 7.191 -14.960 -1.804 1.00 93.44 241 TYR A CA 1
ATOM 1877 C C . TYR A 1 241 ? 7.657 -13.514 -2.032 1.00 93.44 241 TYR A C 1
ATOM 1879 O O . TYR A 1 241 ? 7.578 -13.011 -3.151 1.00 93.44 241 TYR A O 1
ATOM 1887 N N . VAL A 1 242 ? 8.236 -12.855 -1.019 1.00 92.75 242 VAL A N 1
ATOM 1888 C CA . VAL A 1 242 ? 8.872 -11.539 -1.219 1.00 92.75 242 VAL A CA 1
ATOM 1889 C C . VAL A 1 242 ? 10.003 -11.652 -2.250 1.00 92.75 242 VAL A C 1
ATOM 1891 O O . VAL A 1 242 ? 10.123 -10.806 -3.128 1.00 92.75 242 VAL A O 1
ATOM 1894 N N . GLY A 1 243 ? 10.797 -12.726 -2.229 1.00 93.56 243 GLY A N 1
ATOM 1895 C CA . GLY A 1 243 ? 11.801 -12.982 -3.264 1.00 93.56 243 GLY A CA 1
ATOM 1896 C C . GLY A 1 243 ? 11.222 -13.061 -4.683 1.00 93.56 243 GLY A C 1
ATOM 1897 O O . GLY A 1 243 ? 11.820 -12.502 -5.604 1.00 93.56 243 GLY A O 1
ATOM 1898 N N . MET A 1 244 ? 10.059 -13.698 -4.855 1.00 94.38 244 MET A N 1
ATOM 1899 C CA . MET A 1 244 ? 9.346 -13.747 -6.138 1.00 94.38 244 MET A CA 1
ATOM 1900 C C . MET A 1 244 ? 8.891 -12.362 -6.590 1.00 94.38 244 MET A C 1
ATOM 1902 O O . MET A 1 244 ? 9.175 -11.989 -7.721 1.00 94.38 244 MET A O 1
ATOM 1906 N N . ILE A 1 245 ? 8.294 -11.569 -5.695 1.00 95.44 245 ILE A N 1
ATOM 1907 C CA . ILE A 1 245 ? 7.873 -10.189 -5.986 1.00 95.44 245 ILE A CA 1
ATOM 1908 C C . ILE A 1 245 ? 9.040 -9.361 -6.539 1.00 95.44 245 ILE A C 1
ATOM 1910 O O . ILE A 1 245 ? 8.903 -8.700 -7.564 1.00 95.44 245 ILE A O 1
ATOM 1914 N N . TYR A 1 246 ? 10.217 -9.426 -5.909 1.00 95.94 246 TYR A N 1
ATOM 1915 C CA . TYR A 1 246 ? 11.402 -8.715 -6.406 1.00 95.94 246 TYR A CA 1
ATOM 1916 C C . TYR A 1 246 ? 11.868 -9.237 -7.773 1.00 95.94 246 TYR A C 1
ATOM 1918 O O . TYR A 1 246 ? 12.308 -8.457 -8.617 1.00 95.94 246 TYR A O 1
ATOM 1926 N N . SER A 1 247 ? 11.785 -10.551 -8.000 1.00 96.00 247 SER A N 1
ATOM 1927 C CA . SER A 1 247 ? 12.109 -11.153 -9.297 1.00 96.00 247 SER A CA 1
ATOM 1928 C C . SER A 1 247 ? 11.169 -10.662 -10.398 1.00 96.00 247 SER A C 1
ATOM 1930 O O . SER A 1 247 ? 11.636 -10.281 -11.468 1.00 96.00 247 SER A O 1
ATOM 1932 N N . ASP A 1 248 ? 9.867 -10.624 -10.129 1.00 96.81 248 ASP A N 1
ATOM 1933 C CA . ASP A 1 248 ? 8.849 -10.219 -11.098 1.00 96.81 248 ASP A CA 1
ATOM 1934 C C . ASP A 1 248 ? 8.822 -8.696 -11.321 1.00 96.81 248 ASP A C 1
ATOM 1936 O O . ASP A 1 248 ? 8.547 -8.243 -12.433 1.00 96.81 248 ASP A O 1
ATOM 1940 N N . LEU A 1 249 ? 9.217 -7.888 -10.328 1.00 97.69 249 LEU A N 1
ATOM 1941 C CA . LEU A 1 249 ? 9.527 -6.466 -10.535 1.00 97.69 249 LEU A CA 1
ATOM 1942 C C . LEU A 1 249 ? 10.720 -6.282 -11.481 1.00 97.69 249 LEU A C 1
ATOM 1944 O O . LEU A 1 249 ? 10.670 -5.442 -12.374 1.00 97.69 249 LEU A O 1
ATOM 1948 N N . ASN A 1 250 ? 11.785 -7.073 -11.332 1.00 97.31 250 ASN A N 1
ATOM 1949 C CA . ASN A 1 250 ? 12.923 -6.997 -12.251 1.00 97.31 250 ASN A CA 1
ATOM 1950 C C . ASN A 1 250 ? 12.540 -7.413 -13.672 1.00 97.31 250 ASN A C 1
ATOM 1952 O O . ASN A 1 250 ? 12.989 -6.781 -14.621 1.00 97.31 250 ASN A O 1
ATOM 1956 N N . GLU A 1 251 ? 11.701 -8.436 -13.827 1.00 96.31 251 GLU A N 1
ATOM 1957 C CA . GLU A 1 251 ? 11.195 -8.832 -15.143 1.00 96.31 251 GLU A CA 1
ATOM 1958 C C . GLU A 1 251 ? 10.309 -7.743 -15.761 1.00 96.31 251 GLU A C 1
ATOM 1960 O O . GLU A 1 251 ? 10.457 -7.418 -16.934 1.00 96.31 251 GLU A O 1
ATOM 1965 N N . SER A 1 252 ? 9.479 -7.082 -14.951 1.00 95.94 252 SER A N 1
ATOM 1966 C CA . SER A 1 252 ? 8.726 -5.898 -15.382 1.00 95.94 252 SER A CA 1
ATOM 1967 C C . SER A 1 252 ? 9.652 -4.763 -15.845 1.00 95.94 252 SER A C 1
ATOM 1969 O O . SER A 1 252 ? 9.332 -4.057 -16.796 1.00 95.94 252 SER A O 1
ATOM 1971 N N . GLY A 1 253 ? 10.822 -4.610 -15.213 1.00 95.44 253 GLY A N 1
ATOM 1972 C CA . GLY A 1 253 ? 11.890 -3.711 -15.663 1.00 95.44 253 GLY A CA 1
ATOM 1973 C C . GLY A 1 253 ? 12.386 -4.029 -17.077 1.00 95.44 253 GLY A C 1
ATOM 1974 O O . GLY A 1 253 ? 12.428 -3.144 -17.933 1.00 95.44 253 GLY A O 1
ATOM 1975 N N . LYS A 1 254 ? 12.645 -5.310 -17.356 1.00 94.50 254 LYS A N 1
ATOM 1976 C CA . LYS A 1 254 ? 13.078 -5.771 -18.683 1.00 94.50 254 LYS A CA 1
ATOM 1977 C C . LYS A 1 254 ? 12.015 -5.571 -19.757 1.00 94.50 254 LYS A C 1
ATOM 1979 O O . LYS A 1 254 ? 12.363 -5.220 -20.876 1.00 94.50 254 LYS A O 1
ATOM 1984 N N . LEU A 1 255 ? 10.729 -5.721 -19.423 1.00 93.12 255 LEU A N 1
ATOM 1985 C CA . LEU A 1 255 ? 9.617 -5.406 -20.338 1.00 93.12 255 LEU A CA 1
ATOM 1986 C C . LEU A 1 255 ? 9.562 -3.914 -20.711 1.00 93.12 255 LEU A C 1
ATOM 1988 O O . LEU A 1 255 ? 8.986 -3.540 -21.728 1.00 93.12 255 LEU A O 1
ATOM 1992 N N . MET A 1 256 ? 10.197 -3.048 -19.918 1.00 93.12 256 MET A N 1
ATOM 1993 C CA . MET A 1 256 ? 10.431 -1.642 -20.258 1.00 93.12 256 MET A CA 1
ATOM 1994 C C . MET A 1 256 ? 11.763 -1.427 -20.997 1.00 93.12 256 MET A C 1
ATOM 1996 O O . MET A 1 256 ? 12.216 -0.291 -21.098 1.00 93.12 256 MET A O 1
ATOM 2000 N N . ASN A 1 257 ? 12.380 -2.491 -21.523 1.00 92.31 257 ASN A N 1
ATOM 2001 C CA . ASN A 1 257 ? 13.718 -2.522 -22.124 1.00 92.31 257 ASN A CA 1
ATOM 2002 C C . ASN A 1 257 ? 14.832 -2.030 -21.189 1.00 92.31 257 ASN A C 1
ATOM 2004 O O . ASN A 1 257 ? 15.844 -1.515 -21.663 1.00 92.31 257 ASN A O 1
ATOM 2008 N N . ASP A 1 258 ? 14.624 -2.140 -19.870 1.00 91.81 258 ASP A N 1
ATOM 2009 C CA . ASP A 1 258 ? 15.487 -1.531 -18.852 1.00 91.81 258 ASP A CA 1
ATOM 2010 C C . ASP A 1 258 ? 15.761 -0.030 -19.121 1.00 91.81 258 ASP A C 1
ATOM 2012 O O . ASP A 1 258 ? 16.827 0.492 -18.794 1.00 91.81 258 ASP A O 1
ATOM 2016 N N . ASP A 1 259 ? 14.795 0.676 -19.726 1.00 94.19 259 ASP A N 1
ATOM 2017 C CA . ASP A 1 259 ? 14.886 2.106 -20.027 1.00 94.19 259 ASP A CA 1
ATOM 2018 C C . ASP A 1 259 ? 15.014 2.922 -18.733 1.00 94.19 259 ASP A C 1
ATOM 2020 O O . ASP A 1 259 ? 14.084 2.986 -17.925 1.00 94.19 259 ASP A O 1
ATOM 2024 N N . ASP A 1 260 ? 16.164 3.574 -18.549 1.00 95.50 260 ASP A N 1
ATOM 2025 C CA . ASP A 1 260 ? 16.488 4.337 -17.341 1.00 95.50 260 ASP A CA 1
ATOM 2026 C C . ASP A 1 260 ? 15.433 5.394 -16.988 1.00 95.50 260 ASP A C 1
ATOM 2028 O O . ASP A 1 260 ? 15.143 5.592 -15.806 1.00 95.50 260 ASP A O 1
ATOM 2032 N N . SER A 1 261 ? 14.846 6.061 -17.988 1.00 95.62 261 SER A N 1
ATOM 2033 C CA . SER A 1 261 ? 13.825 7.082 -17.757 1.00 95.62 261 SER A CA 1
ATOM 2034 C C . SER A 1 261 ? 12.548 6.446 -17.224 1.00 95.62 261 SER A C 1
ATOM 2036 O O . SER A 1 261 ? 11.990 6.939 -16.247 1.00 95.62 261 SER A O 1
ATOM 2038 N N . LYS A 1 262 ? 12.095 5.339 -17.823 1.00 95.56 262 LYS A N 1
ATOM 2039 C CA . LYS A 1 262 ? 10.899 4.621 -17.353 1.00 95.56 262 LYS A CA 1
ATOM 2040 C C . LYS A 1 262 ? 11.110 4.026 -15.967 1.00 95.56 262 LYS A C 1
ATOM 2042 O O . LYS A 1 262 ? 10.233 4.143 -15.116 1.00 95.56 262 LYS A O 1
ATOM 2047 N N . LEU A 1 263 ? 12.274 3.423 -15.713 1.00 97.06 263 LEU A N 1
ATOM 2048 C CA . LEU A 1 263 ? 12.601 2.881 -14.395 1.00 97.06 263 LEU A CA 1
ATOM 2049 C C . LEU A 1 263 ? 12.583 3.979 -13.324 1.00 97.06 263 LEU A C 1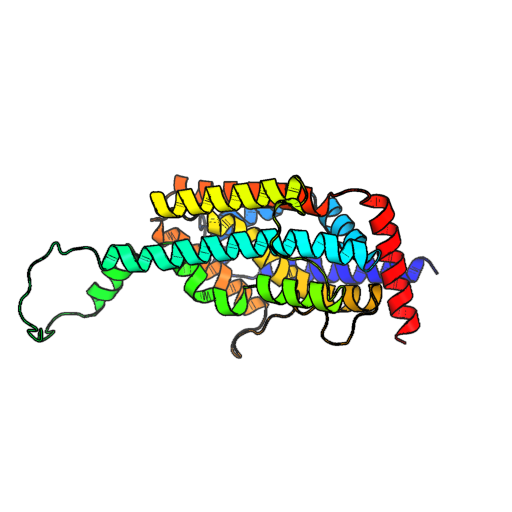
ATOM 2051 O O . LEU A 1 263 ? 12.024 3.755 -12.252 1.00 97.06 263 LEU A O 1
ATOM 2055 N N . GLU A 1 264 ? 13.134 5.163 -13.607 1.00 96.88 264 GLU A N 1
ATOM 2056 C CA . GLU A 1 264 ? 13.110 6.281 -12.656 1.00 96.88 264 GLU A CA 1
ATOM 2057 C C . GLU A 1 264 ? 11.693 6.821 -12.419 1.00 96.88 264 GLU A C 1
ATOM 2059 O O . GLU A 1 264 ? 11.358 7.155 -11.286 1.00 96.88 264 GLU A O 1
ATOM 2064 N N . GLU A 1 265 ? 10.816 6.835 -13.428 1.00 97.50 265 GLU A N 1
ATOM 2065 C CA . GLU A 1 265 ? 9.405 7.192 -13.222 1.00 97.50 265 GLU A CA 1
ATOM 2066 C C . GLU A 1 265 ? 8.711 6.268 -12.212 1.00 97.50 265 GLU A C 1
ATOM 2068 O O . GLU A 1 265 ? 7.947 6.744 -11.372 1.00 97.50 265 GLU A O 1
ATOM 2073 N N . VAL A 1 266 ? 8.992 4.959 -12.246 1.00 98.19 266 VAL A N 1
ATOM 2074 C CA . VAL A 1 266 ? 8.453 4.011 -11.253 1.00 98.19 266 VAL A CA 1
ATOM 2075 C C . VAL A 1 266 ? 8.987 4.317 -9.850 1.00 98.19 266 VAL A C 1
ATOM 2077 O O . VAL A 1 266 ? 8.246 4.253 -8.866 1.00 98.19 266 VAL A O 1
ATOM 2080 N N . VAL A 1 267 ? 10.268 4.674 -9.744 1.00 97.44 267 VAL A N 1
ATOM 2081 C CA . VAL A 1 267 ? 10.914 5.025 -8.470 1.00 97.44 267 VAL A CA 1
ATOM 2082 C C . VAL A 1 267 ? 10.337 6.328 -7.904 1.00 97.44 267 VAL A C 1
ATOM 2084 O O . VAL A 1 267 ? 10.039 6.397 -6.709 1.00 97.44 267 VAL A O 1
ATOM 2087 N N . GLU A 1 268 ? 10.113 7.343 -8.738 1.00 96.94 268 GLU A N 1
ATOM 2088 C CA . GLU A 1 268 ? 9.472 8.598 -8.330 1.00 96.94 268 GLU A CA 1
ATOM 2089 C C . GLU A 1 268 ? 8.030 8.392 -7.859 1.00 96.94 268 GLU A C 1
ATOM 2091 O O . GLU A 1 268 ? 7.608 8.988 -6.863 1.00 96.94 268 GLU A O 1
ATOM 2096 N N . GLU A 1 269 ? 7.288 7.492 -8.504 1.00 98.06 269 GLU A N 1
ATOM 2097 C CA . GLU A 1 269 ? 5.939 7.113 -8.078 1.00 98.06 269 GLU A CA 1
ATOM 2098 C C . GLU A 1 269 ? 5.954 6.352 -6.747 1.00 98.06 269 GLU A C 1
ATOM 2100 O O . GLU A 1 269 ? 5.107 6.606 -5.891 1.00 98.06 269 GLU A O 1
ATOM 2105 N N . ALA A 1 270 ? 6.965 5.516 -6.484 1.00 97.62 270 ALA A N 1
ATOM 2106 C CA . ALA A 1 270 ? 7.162 4.925 -5.159 1.00 97.62 270 ALA A CA 1
ATOM 2107 C C . ALA A 1 270 ? 7.462 5.998 -4.092 1.00 97.62 270 ALA A C 1
ATOM 2109 O O . ALA A 1 270 ? 6.858 5.995 -3.016 1.00 97.62 270 ALA A O 1
ATOM 2110 N N . ARG A 1 271 ? 8.334 6.980 -4.380 1.00 96.12 271 ARG A N 1
ATOM 2111 C CA . ARG A 1 271 ? 8.587 8.120 -3.470 1.00 96.12 271 ARG A CA 1
ATOM 2112 C C . ARG A 1 271 ? 7.313 8.933 -3.218 1.00 96.12 271 ARG A C 1
ATOM 2114 O O . ARG A 1 271 ? 7.064 9.355 -2.085 1.00 96.12 271 ARG A O 1
ATOM 2121 N N . LEU A 1 272 ? 6.498 9.150 -4.250 1.00 97.00 272 LEU A N 1
ATOM 2122 C CA . LEU A 1 272 ? 5.203 9.819 -4.142 1.00 97.00 272 LEU A CA 1
ATOM 2123 C C . LEU A 1 272 ? 4.227 9.014 -3.274 1.00 97.00 272 LEU A C 1
ATOM 2125 O O . LEU A 1 272 ? 3.629 9.578 -2.355 1.00 97.00 272 LEU A O 1
ATOM 2129 N N . ALA A 1 273 ? 4.140 7.700 -3.485 1.00 97.44 273 ALA A N 1
ATOM 2130 C CA . ALA A 1 273 ? 3.355 6.792 -2.660 1.00 97.44 273 ALA A CA 1
ATOM 2131 C C . ALA A 1 273 ? 3.774 6.869 -1.184 1.00 97.44 273 ALA A C 1
ATOM 2133 O O . ALA A 1 273 ? 2.908 6.984 -0.315 1.00 97.44 273 ALA A O 1
ATOM 2134 N N . PHE A 1 274 ? 5.075 6.892 -0.867 1.00 94.56 274 PHE A N 1
ATOM 2135 C CA . PHE A 1 274 ? 5.545 7.078 0.514 1.00 94.56 274 PHE A CA 1
ATOM 2136 C C . PHE A 1 274 ? 5.054 8.393 1.130 1.00 94.56 274 PHE A C 1
ATOM 2138 O O . PHE A 1 274 ? 4.573 8.386 2.263 1.00 94.56 274 PHE A O 1
ATOM 2145 N N . ARG A 1 275 ? 5.112 9.512 0.394 1.00 95.38 275 ARG A N 1
ATOM 2146 C CA . ARG A 1 275 ? 4.619 10.813 0.883 1.00 95.38 275 ARG A CA 1
ATOM 2147 C C . ARG A 1 275 ? 3.118 10.798 1.165 1.00 95.38 275 ARG A C 1
ATOM 2149 O O . ARG A 1 275 ? 2.697 11.274 2.217 1.00 95.38 275 ARG A O 1
ATOM 2156 N N . HIS A 1 276 ? 2.316 10.224 0.271 1.00 97.75 276 HIS A N 1
ATOM 2157 C CA . HIS A 1 276 ? 0.876 10.104 0.499 1.00 97.75 276 HIS A CA 1
ATOM 2158 C C . HIS A 1 276 ? 0.546 9.190 1.678 1.00 97.75 276 HIS A C 1
ATOM 2160 O O . HIS A 1 276 ? -0.325 9.507 2.485 1.00 97.75 276 HIS A O 1
ATOM 2166 N N . ASN A 1 277 ? 1.281 8.090 1.829 1.00 94.38 277 ASN A N 1
ATOM 2167 C CA . ASN A 1 277 ? 1.145 7.220 2.988 1.00 94.38 277 ASN A CA 1
ATOM 2168 C C . ASN A 1 277 ? 1.467 7.961 4.295 1.00 94.38 277 ASN A C 1
ATOM 2170 O O . ASN A 1 277 ? 0.700 7.857 5.247 1.00 94.38 277 ASN A O 1
ATOM 2174 N N . ILE A 1 278 ? 2.534 8.765 4.338 1.00 93.06 278 ILE A N 1
ATOM 2175 C CA . ILE A 1 278 ? 2.842 9.619 5.497 1.00 93.06 278 ILE A CA 1
ATOM 2176 C C . ILE A 1 278 ? 1.675 10.568 5.795 1.00 93.06 278 ILE A C 1
ATOM 2178 O O . ILE A 1 278 ? 1.293 10.703 6.953 1.00 93.06 278 ILE A O 1
ATOM 2182 N N . ALA A 1 279 ? 1.062 11.176 4.775 1.00 96.38 279 ALA A N 1
ATOM 2183 C CA . ALA A 1 279 ? -0.086 12.064 4.962 1.00 96.38 279 ALA A CA 1
ATOM 2184 C C . ALA A 1 279 ? -1.319 11.336 5.536 1.00 96.38 279 ALA A C 1
ATOM 2186 O O . ALA A 1 279 ? -1.949 11.852 6.455 1.00 96.38 279 ALA A O 1
ATOM 2187 N N . VAL A 1 280 ? -1.636 10.130 5.047 1.00 96.50 280 VAL A N 1
ATOM 2188 C CA . VAL A 1 280 ? -2.769 9.318 5.538 1.00 96.50 280 VAL A CA 1
ATOM 2189 C C . VAL A 1 280 ? -2.522 8.788 6.958 1.00 96.50 280 VAL A C 1
ATOM 2191 O O . VAL A 1 280 ? -3.413 8.822 7.801 1.00 96.50 280 V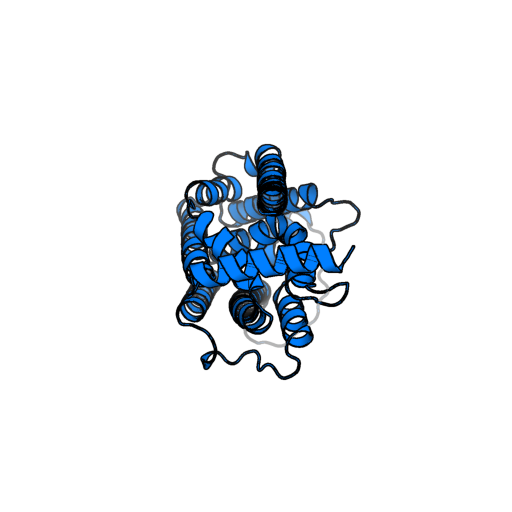AL A O 1
ATOM 2194 N N . TYR A 1 281 ? -1.310 8.321 7.271 1.00 93.12 281 TYR A N 1
ATOM 2195 C CA . TYR A 1 281 ? -0.965 7.877 8.632 1.00 93.12 281 TYR A CA 1
ATOM 2196 C C . TYR A 1 281 ? -0.825 9.059 9.604 1.00 93.12 281 TYR A C 1
ATOM 2198 O O . TYR A 1 281 ? -1.030 8.898 10.807 1.00 93.12 281 TYR A O 1
ATOM 2206 N N . GLY A 1 282 ? -0.496 10.235 9.069 1.00 92.50 282 GLY A N 1
ATOM 2207 C CA . GLY A 1 282 ? -0.280 11.501 9.761 1.00 92.50 282 GLY A CA 1
ATOM 2208 C C . GLY A 1 282 ? -1.539 12.195 10.283 1.00 92.50 282 GLY A C 1
ATOM 2209 O O . GLY A 1 282 ? -1.427 13.245 10.909 1.00 92.50 282 GLY A O 1
ATOM 2210 N N . GLU A 1 283 ? -2.734 11.664 10.019 1.00 93.00 283 GLU A N 1
ATOM 2211 C CA . GLU A 1 283 ? -3.979 12.375 10.313 1.00 93.00 283 GLU A CA 1
ATOM 2212 C C . GLU A 1 283 ? -4.208 12.614 11.813 1.00 93.00 283 GLU A C 1
ATOM 2214 O O . GLU A 1 283 ? -4.069 11.724 12.659 1.00 93.00 283 GLU A O 1
ATOM 2219 N N . GLU A 1 284 ? -4.617 13.833 12.160 1.00 87.75 284 GLU A N 1
ATOM 2220 C CA . GLU A 1 284 ? -4.797 14.253 13.549 1.00 87.75 284 GLU A CA 1
ATOM 2221 C C . GLU A 1 284 ? -6.115 13.734 14.173 1.00 87.75 284 GLU A C 1
ATOM 2223 O O . GLU A 1 284 ? -7.097 13.506 13.463 1.00 87.75 284 GLU A O 1
ATOM 2228 N N . PRO A 1 285 ? -6.187 13.547 15.509 1.00 90.25 285 PRO A N 1
ATOM 2229 C CA . PRO A 1 285 ? -5.127 13.791 16.489 1.00 90.25 285 PRO A CA 1
ATOM 2230 C C . PRO A 1 285 ? -4.160 12.596 16.628 1.00 90.25 285 PRO A C 1
ATOM 2232 O O . PRO A 1 285 ? -4.448 11.655 17.368 1.00 90.25 285 PRO A O 1
ATOM 2235 N N . ILE A 1 286 ? -3.003 12.615 15.958 1.00 90.75 286 ILE A N 1
ATOM 2236 C CA . ILE A 1 286 ? -2.105 11.456 15.849 1.00 90.75 286 ILE A CA 1
ATOM 2237 C C . ILE A 1 286 ? -1.428 11.169 17.183 1.00 90.75 286 ILE A C 1
ATOM 2239 O O . ILE A 1 286 ? -1.421 10.030 17.641 1.00 90.75 286 ILE A O 1
ATOM 2243 N N . ILE A 1 287 ? -0.910 12.197 17.860 1.00 89.44 287 ILE A N 1
ATOM 2244 C CA . ILE A 1 287 ? -0.159 12.026 19.110 1.00 89.44 287 ILE A CA 1
ATOM 2245 C C . ILE A 1 287 ? -1.070 11.494 20.216 1.00 89.44 287 ILE A C 1
ATOM 2247 O O . ILE A 1 287 ? -0.751 10.500 20.872 1.00 89.44 287 ILE A O 1
ATOM 2251 N N . LEU A 1 288 ? -2.225 12.134 20.410 1.00 91.06 288 LEU A N 1
ATOM 2252 C CA . LEU A 1 288 ? -3.175 11.746 21.448 1.00 91.06 288 LEU A CA 1
ATOM 2253 C C . LEU A 1 288 ? -3.731 10.341 21.202 1.00 91.06 288 LEU A C 1
ATOM 2255 O O . LEU A 1 288 ? -3.793 9.535 22.135 1.00 91.06 288 LEU A O 1
ATOM 2259 N N . ASP A 1 289 ? -4.101 10.031 19.959 1.00 92.81 289 ASP A N 1
ATOM 2260 C CA . ASP A 1 289 ? -4.633 8.713 19.633 1.00 92.81 289 ASP A CA 1
ATOM 2261 C C . ASP A 1 289 ? -3.546 7.636 19.679 1.00 92.81 289 ASP A C 1
ATOM 2263 O O . ASP A 1 289 ? -3.830 6.536 20.142 1.00 92.81 289 ASP A O 1
ATOM 2267 N N . SER A 1 290 ? -2.285 7.941 19.356 1.00 86.69 290 SER A N 1
ATOM 2268 C CA . SER A 1 290 ? -1.165 6.998 19.532 1.00 86.69 290 SER A CA 1
ATOM 2269 C C . SER A 1 290 ? -1.017 6.552 20.989 1.00 86.69 290 SER A C 1
ATOM 2271 O O . SER A 1 290 ? -0.872 5.362 21.278 1.00 86.69 290 SER A O 1
ATOM 2273 N N . PHE A 1 291 ? -1.099 7.495 21.937 1.00 91.25 291 PHE A N 1
ATOM 2274 C CA . PHE A 1 291 ? -1.075 7.169 23.366 1.00 91.25 291 PHE A CA 1
ATOM 2275 C C . PHE A 1 291 ? -2.281 6.320 23.783 1.00 91.25 291 PHE A C 1
ATOM 2277 O O . PHE A 1 291 ? -2.134 5.382 24.575 1.00 91.25 291 PHE A O 1
ATOM 2284 N N . ARG A 1 292 ? -3.472 6.629 23.254 1.00 92.12 292 ARG A N 1
ATOM 2285 C CA . ARG A 1 292 ? -4.685 5.837 23.501 1.00 92.12 292 ARG A CA 1
ATOM 2286 C C . ARG A 1 292 ? -4.548 4.426 22.940 1.00 92.12 292 ARG A C 1
ATOM 2288 O O . ARG A 1 292 ? -4.853 3.485 23.662 1.00 92.12 292 ARG A O 1
ATOM 2295 N N . GLY A 1 293 ? -4.020 4.265 21.732 1.00 89.19 293 GLY A N 1
ATOM 2296 C CA . GLY A 1 293 ? -3.797 2.963 21.109 1.00 89.19 293 GLY A CA 1
ATOM 2297 C C . GLY A 1 293 ? -2.829 2.091 21.891 1.00 89.19 293 GLY A C 1
ATOM 2298 O O . GLY A 1 293 ? -3.138 0.938 22.186 1.00 89.19 293 GLY A O 1
ATOM 2299 N N . LEU A 1 294 ? -1.715 2.661 22.359 1.00 88.88 294 LEU A N 1
ATOM 2300 C CA . LEU A 1 294 ? -0.784 1.942 23.232 1.00 88.88 294 LEU A CA 1
ATOM 2301 C C . LEU A 1 294 ? -1.458 1.475 24.537 1.00 88.88 294 LEU A C 1
ATOM 2303 O O . LEU A 1 294 ? -1.210 0.362 25.011 1.00 88.88 294 LEU A O 1
ATOM 2307 N N . LYS A 1 295 ? -2.329 2.307 25.122 1.00 89.44 295 LYS A N 1
ATOM 2308 C CA . LYS A 1 295 ? -3.122 1.939 26.304 1.00 89.44 295 LYS A CA 1
ATOM 2309 C C . LYS A 1 295 ? -4.121 0.820 25.985 1.00 89.44 295 LYS A C 1
ATOM 2311 O O . LYS A 1 295 ? -4.242 -0.109 26.785 1.00 89.44 295 LYS A O 1
ATOM 2316 N N . SER A 1 296 ? -4.806 0.893 24.845 1.00 90.38 296 SER A N 1
ATOM 2317 C CA . SER A 1 296 ? -5.761 -0.117 24.377 1.00 90.38 296 SER A CA 1
ATOM 2318 C C . SER A 1 296 ? -5.080 -1.468 24.159 1.00 90.38 296 SER A C 1
ATOM 2320 O O . SER A 1 296 ? -5.546 -2.467 24.701 1.00 90.38 296 SER A O 1
ATOM 2322 N N . MET A 1 297 ? -3.916 -1.495 23.501 1.00 87.31 297 MET A N 1
ATOM 2323 C CA . MET A 1 297 ? -3.094 -2.702 23.339 1.00 87.31 297 MET A CA 1
ATOM 2324 C C . MET A 1 297 ? -2.712 -3.334 24.682 1.00 87.31 297 MET A C 1
ATOM 2326 O O . MET A 1 297 ? -2.907 -4.532 24.889 1.00 87.31 297 MET A O 1
ATOM 2330 N N . ALA A 1 298 ? -2.177 -2.531 25.611 1.00 86.31 298 ALA A N 1
ATOM 2331 C CA . ALA A 1 298 ? -1.770 -3.029 26.922 1.00 86.31 298 ALA A CA 1
ATOM 2332 C C . ALA A 1 298 ? -2.966 -3.610 27.690 1.00 86.31 298 ALA A C 1
ATOM 2334 O O . ALA A 1 298 ? -2.871 -4.710 28.227 1.00 86.31 298 ALA A O 1
ATOM 2335 N N . SER A 1 299 ? -4.093 -2.892 27.699 1.00 87.31 299 SER A N 1
ATOM 2336 C CA . SER A 1 299 ? -5.354 -3.342 28.296 1.00 87.31 299 SER A CA 1
ATOM 2337 C C . SER A 1 299 ? -5.818 -4.670 27.691 1.00 87.31 299 SER A C 1
ATOM 2339 O O . SER A 1 299 ? -6.053 -5.621 28.431 1.00 87.31 299 SER A O 1
ATOM 2341 N N . GLY A 1 300 ? -5.870 -4.769 26.360 1.00 85.44 300 GLY A N 1
ATOM 2342 C CA . GLY A 1 300 ? -6.256 -5.984 25.644 1.00 85.44 300 GLY A CA 1
ATOM 2343 C C . GLY A 1 300 ? -5.452 -7.207 26.074 1.00 85.44 300 GLY A C 1
ATOM 2344 O O . GLY A 1 300 ? -6.031 -8.236 26.397 1.00 85.44 300 GLY A O 1
ATOM 2345 N N . TYR A 1 301 ? -4.130 -7.072 26.187 1.00 84.88 301 TYR A N 1
ATOM 2346 C CA . TYR A 1 301 ? -3.259 -8.168 26.619 1.00 84.88 301 TYR A CA 1
ATOM 2347 C C . TYR A 1 301 ? -3.502 -8.610 28.073 1.00 84.88 301 TYR A C 1
ATOM 2349 O O . TYR A 1 301 ? -3.394 -9.794 28.382 1.00 84.88 301 TYR A O 1
ATOM 2357 N N . PHE A 1 302 ? -3.834 -7.680 28.977 1.00 81.00 302 PHE A N 1
ATOM 2358 C CA . PHE A 1 302 ? -4.134 -8.011 30.377 1.00 81.00 302 PHE A CA 1
ATOM 2359 C C . PHE A 1 302 ? -5.451 -8.773 30.548 1.00 81.00 302 PHE A C 1
ATOM 2361 O O . PHE A 1 302 ? -5.536 -9.596 31.450 1.00 81.00 302 PHE A O 1
ATOM 2368 N N . PHE A 1 303 ? -6.457 -8.504 29.713 1.00 77.25 303 PHE A N 1
ATOM 2369 C CA . PHE A 1 303 ? -7.775 -9.149 29.799 1.00 77.25 303 PHE A CA 1
ATOM 2370 C C . PHE A 1 303 ? -7.899 -10.432 28.960 1.00 77.25 303 PHE A C 1
ATOM 2372 O O . PHE A 1 303 ? -8.937 -11.082 29.015 1.00 77.25 303 PHE A O 1
ATOM 2379 N N . HIS A 1 304 ? -6.875 -10.775 28.173 1.00 67.56 304 HIS A N 1
ATOM 2380 C CA . HIS A 1 304 ? -6.829 -11.983 27.335 1.00 67.56 304 HIS A CA 1
ATOM 2381 C C . HIS A 1 304 ? -5.888 -13.073 27.893 1.00 67.56 304 HIS A C 1
ATOM 2383 O O . HIS A 1 304 ? -5.670 -14.088 27.236 1.00 67.56 304 HIS A O 1
ATOM 2389 N N . LYS A 1 305 ? -5.313 -12.850 29.085 1.00 51.00 305 LYS A N 1
ATOM 2390 C CA . LYS A 1 305 ? -4.656 -13.867 29.921 1.00 51.00 305 LYS A CA 1
ATOM 2391 C C . LYS A 1 305 ? -5.626 -14.382 30.971 1.00 51.00 305 LYS A C 1
ATOM 2393 O O . LYS A 1 305 ? -5.521 -15.584 31.287 1.00 51.00 305 LYS A O 1
#

InterPro domains:
  IPR002051 Haem oxygenase [PTHR10720] (29-281)
  IPR002051 Haem oxygenase [cd19165] (35-283)
  IPR016053 Haem oxygenase-like [PF01126] (121-281)
  IPR016084 Haem oxygenase-like, multi-helical [G3DSA:1.20.910.10] (25-284)
  IPR016084 Haem oxygenase-like, multi-helical [SSF48613] (34-281)

Radius of gyration: 21.71 Å; chains: 1; bounding box: 47×42×80 Å

pLDDT: mean 82.68, std 19.85, range [29.44, 98.88]

Foldseek 3Di:
DVPVLVVVLCCLVVVLCVQLVVLCVPQPLCVPPLFLNVLLVVLVVVLPPVVLVLLLLLLLLLELVSVLQLLLLVLLLLVLLLVLLVVLLVLLVVVVPPPDDDDDDDDDDDDDPDDCPVVVVVSLLSGQLSNLLCVVPVVFQRQNVLSVVLSCLSPVPDDHDPPVSHDPLSNVSSVLSVVQSVVCSVPSFDQSLLLSCLPRSCLLSRLLSCQLLSCLLHVGDPCPSVSSDGDDDPPDDSSRVVSVSSVSSSSSCVSVVVPPVSSVSNSVSNSVSSVSVSVSSNDPPSNVSSVSSSVSSVNSVVVVD

Secondary structure (DSSP, 8-state):
-HHHHHHHHHHHHHHHHHHHHHHHHH-SGGGSTT-HHHHHHHHHHH---HHHHHHHHHHHTS-HHHHHHHHHHHHHHHHHHHHHHHHHHHHHHHTTT----S-----------S-HHHHHHHHHTT--HHHHHHHHHHHHH--HHHHHHHHHHH-TT---S-GGGS-HHHHHHHHHHHHHHHHHHHH---HHHHHHHHHHHHIIIIIHHHHHHHHHHHTPPTT--GGG-----TT--HHHHHHHHHHHHHHHHHHTTT-HHHHHHHHHHHHHHHHHHHHHHT-SSHHHHHHHHHHHHHHHHHH--

Sequence (305 aa):
MGSLSKRLGQITALSLESESSQILRTIKPNKIPNSLSQRLDTTLKDSHDMKTFGLGTLASMANKERYVRFTKSLYGVYSTMEDELDRCAKTSFKSTSDGSDGSQENVNRIEIDGDVSNLSEALKDQQSPVAYFWNRHSEILRRSELLQKDILAVSADEKLGDEASYSKATLEYMQAIREAGNKDRKDGSGRLLGHAYTRYLADLMGGSVLATPTRLALRLEEGTPEQYTFSFPAENDRKGYVGMIYSDLNESGKLMNDDDSKLEEVVEEARLAFRHNIAVYGEEPIILDSFRGLKSMASGYFFHK

Organism: NCBI:txid122233